Protein 1BM9 (pdb70)

Structure (mmCIF, N/CA/C/O backbone):
data_1BM9
#
_entry.id   1BM9
#
_cell.length_a   77.191
_cell.length_b   52.686
_cell.length_c   70.583
_cell.angle_alpha   90.00
_cell.angle_beta   90.52
_cell.angle_gamma   90.00
#
_symmetry.space_group_name_H-M   'C 1 2 1'
#
loop_
_entity.id
_entity.type
_entity.pdbx_description
1 polymer 'REPLICATION TERMINATOR PROTEIN'
2 water water
#
loop_
_atom_site.group_PDB
_atom_site.id
_atom_site.type_symbol
_atom_site.label_atom_id
_atom_site.label_alt_id
_atom_site.label_comp_id
_atom_site.label_asym_id
_atom_site.label_entity_id
_atom_site.label_seq_id
_atom_site.pdbx_PDB_ins_code
_atom_site.Cartn_x
_atom_site.Cartn_y
_atom_site.Cartn_z
_atom_site.occupancy
_atom_site.B_iso_or_equiv
_atom_site.auth_seq_id
_atom_site.auth_comp_id
_atom_site.auth_asym_id
_atom_site.auth_atom_id
_atom_site.pdbx_PDB_model_num
ATOM 1 N N . GLU A 1 3 ? 23.116 29.265 27.651 1.00 88.03 3 GLU A N 1
ATOM 2 C CA . GLU A 1 3 ? 22.471 28.514 26.529 1.00 87.29 3 GLU A CA 1
ATOM 3 C C . GLU A 1 3 ? 23.176 28.788 25.206 1.00 87.09 3 GLU A C 1
ATOM 4 O O . GLU A 1 3 ? 23.844 29.813 25.057 1.00 88.33 3 GLU A O 1
ATOM 10 N N . GLU A 1 4 ? 22.933 27.917 24.229 1.00 86.16 4 GLU A N 1
ATOM 11 C CA . GLU A 1 4 ? 23.542 28.030 22.898 1.00 84.85 4 GLU A CA 1
ATOM 12 C C . GLU A 1 4 ? 23.052 26.905 21.987 1.00 83.46 4 GLU A C 1
ATOM 13 O O . GLU A 1 4 ? 22.323 27.150 21.024 1.00 81.59 4 GLU A O 1
ATOM 20 N N . LYS A 1 5 ? 23.458 25.673 22.295 1.00 83.05 5 LYS A N 1
ATOM 21 C CA . LYS A 1 5 ? 23.017 24.490 21.553 1.00 82.60 5 LYS A CA 1
ATOM 22 C C . LYS A 1 5 ? 22.977 23.221 22.416 1.00 84.03 5 LYS A C 1
ATOM 23 O O . LYS A 1 5 ? 23.250 22.118 21.926 1.00 84.96 5 LYS A O 1
ATOM 33 N N . ARG A 1 6 ? 22.611 23.386 23.687 1.00 84.24 6 ARG A N 1
ATOM 34 C CA . ARG A 1 6 ? 22.574 22.285 24.650 1.00 81.24 6 ARG A CA 1
ATOM 35 C C . ARG A 1 6 ? 23.952 21.668 24.942 1.00 79.62 6 ARG A C 1
ATOM 36 O O . ARG A 1 6 ? 24.846 22.378 25.397 1.00 80.14 6 ARG A O 1
ATOM 50 N N . SER A 1 7 ? 24.077 20.344 24.823 1.00 77.25 7 SER A N 1
ATOM 51 C CA . SER A 1 7 ? 25.318 19.618 25.150 1.00 75.21 7 SER A CA 1
ATOM 52 C C . SER A 1 7 ? 25.810 19.741 26.604 1.00 72.52 7 SER A C 1
ATOM 53 O O . SER A 1 7 ? 26.716 19.020 27.028 1.00 70.48 7 SER A O 1
ATOM 58 N N . SER A 1 8 ? 25.173 20.611 27.379 1.00 69.08 8 SER A N 1
ATOM 59 C CA . SER A 1 8 ? 25.710 21.045 28.665 1.00 65.83 8 SER A CA 1
ATOM 60 C C . SER A 1 8 ? 25.153 20.309 29.883 1.00 61.45 8 SER A C 1
ATOM 61 O O . SER A 1 8 ? 24.287 20.822 30.591 1.00 61.33 8 SER A O 1
ATOM 66 N N . THR A 1 9 ? 25.667 19.112 30.133 1.00 55.85 9 THR A N 1
ATOM 67 C CA . THR A 1 9 ? 25.434 18.422 31.404 1.00 50.23 9 THR A CA 1
ATOM 68 C C . THR A 1 9 ? 26.552 17.420 31.682 1.00 45.86 9 THR A C 1
ATOM 69 O O . THR A 1 9 ? 27.143 16.860 30.751 1.00 45.84 9 THR A O 1
ATOM 75 N N . GLY A 1 10 ? 26.907 17.270 32.951 1.00 42.94 10 GLY A N 1
ATOM 76 C CA . GLY A 1 10 ? 27.996 16.380 33.312 1.00 39.33 10 GLY A CA 1
ATOM 77 C C . GLY A 1 10 ? 28.983 17.000 34.280 1.00 35.96 10 GLY A C 1
ATOM 78 O O . GLY A 1 10 ? 28.746 18.093 34.793 1.00 37.09 10 GLY A O 1
ATOM 80 N N . PHE A 1 11 ? 30.104 16.319 34.504 1.00 34.59 11 PHE A N 1
ATOM 81 C CA . PHE A 1 11 ? 31.151 16.814 35.395 1.00 33.82 11 PHE A CA 1
ATOM 82 C C . PHE A 1 11 ? 32.165 17.696 34.638 1.00 33.28 11 PHE A C 1
ATOM 83 O O . PHE A 1 11 ? 31.806 18.756 34.118 1.00 33.55 11 PHE A O 1
ATOM 92 N N . LEU A 1 12 ? 33.416 17.256 34.543 1.00 31.73 12 LEU A N 1
ATOM 93 C CA . LEU A 1 12 ? 34.435 18.014 33.818 1.00 32.00 12 LEU A CA 1
ATOM 94 C C . LEU A 1 12 ? 34.668 17.372 32.441 1.00 33.29 12 LEU A C 1
ATOM 95 O O . LEU A 1 12 ? 33.704 16.977 31.784 1.00 37.29 12 LEU A O 1
ATOM 101 N N . VAL A 1 13 ? 35.915 17.326 31.976 1.00 31.99 13 VAL A N 1
ATOM 102 C CA . VAL A 1 13 ? 36.258 16.592 30.750 1.00 31.48 13 VAL A CA 1
ATOM 103 C C . VAL A 1 13 ? 37.325 15.514 30.995 1.00 32.52 13 VAL A C 1
ATOM 104 O O . VAL A 1 13 ? 38.105 15.601 31.950 1.00 31.92 13 VAL A O 1
ATOM 109 N N . LYS A 1 14 ? 37.311 14.467 30.173 1.00 31.63 14 LYS A N 1
ATOM 110 C CA . LYS A 1 14 ? 38.336 13.421 30.240 1.00 32.11 14 LYS A CA 1
ATOM 111 C C . LYS A 1 14 ? 39.639 13.877 29.572 1.00 31.16 14 LYS A C 1
ATOM 112 O O . LYS A 1 14 ? 39.612 14.671 28.627 1.00 31.05 14 LYS A O 1
ATOM 122 N N . GLN A 1 15 ? 40.765 13.314 30.004 1.00 27.91 15 GLN A N 1
ATOM 123 C CA . GLN A 1 15 ? 42.067 13.643 29.410 1.00 29.48 15 GLN A CA 1
ATOM 124 C C . GLN A 1 15 ? 42.079 13.434 27.893 1.00 27.47 15 GLN A C 1
ATOM 125 O O . GLN A 1 15 ? 42.410 14.342 27.140 1.00 26.86 15 GLN A O 1
ATOM 134 N N . ARG A 1 16 ? 41.618 12.264 27.460 1.00 27.75 16 ARG A N 1
ATOM 135 C CA . ARG A 1 16 ? 41.447 11.936 26.043 1.00 33.08 16 ARG A CA 1
ATOM 136 C C . ARG A 1 16 ? 40.679 12.977 25.217 1.00 34.33 16 ARG A C 1
ATOM 137 O O . ARG A 1 16 ? 41.039 13.242 24.072 1.00 35.59 16 ARG A O 1
ATOM 151 N N . ALA A 1 17 ? 39.574 13.491 25.759 1.00 33.98 17 ALA A N 1
ATOM 152 C CA . ALA A 1 17 ? 38.773 14.519 25.082 1.00 29.51 17 ALA A CA 1
ATOM 153 C C . ALA A 1 17 ? 39.510 15.855 25.059 1.00 28.80 17 ALA A C 1
ATOM 154 O O . ALA A 1 17 ? 39.439 16.600 24.084 1.00 31.82 17 ALA A O 1
ATOM 157 N N . PHE A 1 18 ? 40.232 16.137 26.140 1.00 27.84 18 PHE A N 1
ATOM 158 C CA . PHE A 1 18 ? 41.122 17.294 26.223 1.00 29.14 18 PHE A CA 1
ATOM 159 C C . PHE A 1 18 ? 42.227 17.237 25.164 1.00 25.54 18 PHE A C 1
ATOM 160 O O . PHE A 1 18 ? 42.494 18.216 24.465 1.00 26.14 18 PHE A O 1
ATOM 169 N N . LEU A 1 19 ? 42.833 16.067 25.014 1.00 25.63 19 LEU A N 1
ATOM 170 C CA . LEU A 1 19 ? 43.958 15.905 24.107 1.00 28.13 19 LEU A CA 1
ATOM 171 C C . LEU A 1 19 ? 43.527 15.915 22.645 1.00 27.40 19 LEU A C 1
ATOM 172 O O . LEU A 1 19 ? 44.216 16.484 21.800 1.00 32.84 19 LEU A O 1
ATOM 178 N N . LYS A 1 20 ? 42.353 15.359 22.358 1.00 24.45 20 LYS A N 1
ATOM 179 C CA . LYS A 1 20 ? 41.804 15.393 21.003 1.00 23.47 20 LYS A CA 1
ATOM 180 C C . LYS A 1 20 ? 41.608 16.816 20.474 1.00 23.26 20 LYS A C 1
ATOM 181 O O . LYS A 1 20 ? 41.924 17.098 19.317 1.00 25.89 20 LYS A O 1
ATOM 191 N N . LEU A 1 21 ? 41.158 17.722 21.341 1.00 23.61 21 LEU A N 1
ATOM 192 C CA . LEU A 1 21 ? 40.979 19.134 20.978 1.00 26.43 21 LEU A CA 1
ATOM 193 C C . LEU A 1 21 ? 42.280 19.780 20.483 1.00 26.64 21 LEU A C 1
ATOM 194 O O . LEU A 1 21 ? 42.340 20.308 19.368 1.00 27.26 21 LEU A O 1
ATOM 200 N N . TYR A 1 22 ? 43.342 19.637 21.272 1.00 28.27 22 TYR A N 1
ATOM 201 C CA . TYR A 1 22 ? 44.654 20.147 20.892 1.00 26.56 22 TYR A CA 1
ATOM 202 C C . TYR A 1 22 ? 45.176 19.536 19.596 1.00 25.88 22 TYR A C 1
ATOM 203 O O . TYR A 1 22 ? 45.773 20.227 18.778 1.00 32.11 22 TYR A O 1
ATOM 214 N N . MET A 1 23 ? 44.927 18.248 19.398 1.00 25.73 23 MET A N 1
ATOM 215 C CA . MET A 1 23 ? 45.341 17.573 18.172 1.00 26.26 23 MET A CA 1
ATOM 216 C C . MET A 1 23 ? 44.579 18.061 16.938 1.00 25.48 23 MET A C 1
ATOM 217 O O . MET A 1 23 ? 45.133 18.099 15.840 1.00 23.80 23 MET A O 1
ATOM 223 N N . ILE A 1 24 ? 43.317 18.445 17.120 1.00 28.16 24 ILE A N 1
ATOM 224 C CA . ILE A 1 24 ? 42.533 19.041 16.034 1.00 28.04 24 ILE A CA 1
ATOM 225 C C . ILE A 1 24 ? 43.100 20.407 15.640 1.00 26.29 24 ILE A C 1
ATOM 226 O O . ILE A 1 24 ? 43.341 20.674 14.465 1.00 28.34 24 ILE A O 1
ATOM 232 N N . THR A 1 25 ? 43.364 21.250 16.630 1.00 28.08 25 THR A N 1
ATOM 233 C CA . THR A 1 25 ? 43.956 22.559 16.369 1.00 28.73 25 THR A CA 1
ATOM 234 C C . THR A 1 25 ? 45.351 22.458 15.750 1.00 30.68 25 THR A C 1
ATOM 235 O O . THR A 1 25 ? 45.665 23.173 14.802 1.00 33.85 25 THR A O 1
ATOM 241 N N . MET A 1 26 ? 46.163 21.529 16.244 1.00 31.11 26 MET A N 1
ATOM 242 C CA . MET A 1 26 ? 47.507 21.322 15.708 1.00 28.80 26 MET A CA 1
ATOM 243 C C . MET A 1 26 ? 47.498 20.905 14.241 1.00 30.66 26 MET A C 1
ATOM 244 O O . MET A 1 26 ? 48.363 21.318 13.466 1.00 32.48 26 MET A O 1
ATOM 250 N N . THR A 1 27 ? 46.489 20.136 13.847 1.00 29.00 27 THR A N 1
ATOM 251 C CA . THR A 1 27 ? 46.319 19.751 12.445 1.00 27.93 27 THR A CA 1
ATOM 252 C C . THR A 1 27 ? 45.914 20.941 11.567 1.00 30.71 27 THR A C 1
ATOM 253 O O . THR A 1 27 ? 46.390 21.079 10.440 1.00 35.83 27 THR A O 1
ATOM 259 N N . GLU A 1 28 ? 45.109 21.844 12.120 1.00 32.37 28 GLU A N 1
ATOM 260 C CA . GLU A 1 28 ? 44.776 23.106 11.453 1.00 32.75 28 GLU A CA 1
ATOM 261 C C . GLU A 1 28 ? 46.019 23.950 11.153 1.00 33.18 28 GLU A C 1
ATOM 262 O O . GLU A 1 28 ? 46.061 24.679 10.161 1.00 35.11 28 GLU A O 1
ATOM 269 N N . GLN A 1 29 ? 47.007 23.875 12.041 1.00 34.52 29 GLN A N 1
ATOM 270 C CA . GLN A 1 29 ? 48.243 24.649 11.916 1.00 32.41 29 GLN A CA 1
ATOM 271 C C . GLN A 1 29 ? 49.356 23.862 11.219 1.00 36.42 29 GLN A C 1
ATOM 272 O O . GLN A 1 29 ? 50.522 24.251 11.274 1.00 40.15 29 GLN A O 1
ATOM 281 N N . GLU A 1 30 ? 48.996 22.726 10.626 1.00 38.58 30 GLU A N 1
ATOM 282 C CA . GLU A 1 30 ? 49.928 21.890 9.866 1.00 44.27 30 GLU A CA 1
ATOM 283 C C . GLU A 1 30 ? 51.141 21.414 10.670 1.00 44.50 30 GLU A C 1
ATOM 284 O O . GLU A 1 30 ? 52.226 21.224 10.121 1.00 47.38 30 GLU A O 1
ATOM 291 N N . ARG A 1 31 ? 50.909 21.069 11.935 1.00 44.74 31 ARG A N 1
ATOM 292 C CA . ARG A 1 31 ? 51.999 20.726 12.849 1.00 40.89 31 ARG A CA 1
ATOM 293 C C . ARG A 1 31 ? 51.786 19.469 13.710 1.00 40.51 31 ARG A C 1
ATOM 294 O O . ARG A 1 31 ? 52.461 19.286 14.729 1.00 39.28 31 ARG A O 1
ATOM 308 N N . LEU A 1 32 ? 50.933 18.560 13.249 1.00 40.16 32 LEU A N 1
ATOM 309 C CA . LEU A 1 32 ? 50.760 17.265 13.910 1.00 36.40 32 LEU A CA 1
ATOM 310 C C . LEU A 1 32 ? 51.564 16.176 13.202 1.00 37.98 32 LEU A C 1
ATOM 311 O O . LEU A 1 32 ? 51.095 15.569 12.241 1.00 38.55 32 LEU A O 1
ATOM 317 N N . TYR A 1 33 ? 52.791 15.955 13.662 1.00 40.48 33 TYR A N 1
ATOM 318 C CA . TYR A 1 33 ? 53.660 14.928 13.086 1.00 38.43 33 TYR A CA 1
ATOM 319 C C . TYR A 1 33 ? 53.732 13.720 14.010 1.00 41.62 33 TYR A C 1
ATOM 320 O O . TYR A 1 33 ? 53.897 13.874 15.219 1.00 45.37 33 TYR A O 1
ATOM 331 N N . GLY A 1 34 ? 53.736 12.530 13.412 1.00 43.50 34 GLY A N 1
ATOM 332 C CA . GLY A 1 34 ? 53.595 11.285 14.158 1.00 51.00 34 GLY A CA 1
ATOM 333 C C . GLY A 1 34 ? 54.386 11.141 15.440 1.00 56.16 34 GLY A C 1
ATOM 334 O O . GLY A 1 34 ? 53.951 11.562 16.509 1.00 59.42 34 GLY A O 1
ATOM 336 N N . LEU A 1 35 ? 55.494 10.420 15.367 1.00 58.49 35 LEU A N 1
ATOM 337 C CA . LEU A 1 35 ? 56.401 10.354 16.501 1.00 60.72 35 LEU A CA 1
ATOM 338 C C . LEU A 1 35 ? 57.224 11.646 16.565 1.00 59.12 35 LEU A C 1
ATOM 339 O O . LEU A 1 35 ? 58.119 11.860 15.740 1.00 57.74 35 LEU A O 1
ATOM 345 N N . LYS A 1 36 ? 57.053 12.376 17.664 1.00 58.56 36 LYS A N 1
ATOM 346 C CA . LYS A 1 36 ? 57.301 13.818 17.763 1.00 59.43 36 LY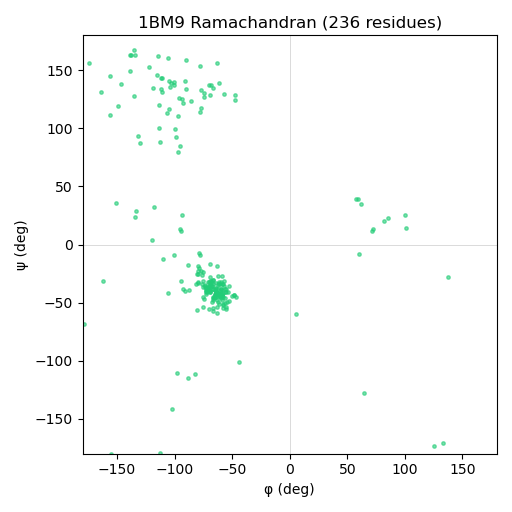S A CA 1
ATOM 347 C C . LYS A 1 36 ? 56.139 14.419 18.568 1.00 58.76 36 LYS A C 1
ATOM 348 O O . LYS A 1 36 ? 56.291 15.429 19.265 1.00 58.76 36 LYS A O 1
ATOM 358 N N . LEU A 1 37 ? 54.989 13.753 18.489 1.00 57.04 37 LEU A N 1
ATOM 359 C CA . LEU A 1 37 ? 53.740 14.221 19.095 1.00 53.47 37 LEU A CA 1
ATOM 360 C C . LEU A 1 37 ? 53.715 14.236 20.629 1.00 51.13 37 LEU A C 1
ATOM 361 O O . LEU A 1 37 ? 53.305 15.226 21.239 1.00 52.49 37 LEU A O 1
ATOM 367 N N . LEU A 1 38 ? 54.111 13.135 21.258 1.00 47.36 38 LEU A N 1
ATOM 368 C CA . LEU A 1 38 ? 54.108 13.081 22.714 1.00 45.54 38 LEU A CA 1
ATOM 369 C C . LEU A 1 38 ? 55.035 14.145 23.315 1.00 45.77 38 LEU A C 1
ATOM 370 O O . LEU A 1 38 ? 54.673 14.814 24.285 1.00 46.92 38 LEU A O 1
ATOM 376 N N . GLU A 1 39 ? 56.130 14.424 22.614 1.00 47.78 39 GLU A N 1
ATOM 377 C CA . GLU A 1 39 ? 57.136 15.383 23.071 1.00 46.91 39 GLU A CA 1
ATOM 378 C C . GLU A 1 39 ? 56.690 16.831 22.881 1.00 43.46 39 GLU A C 1
ATOM 379 O O . GLU A 1 39 ? 57.015 17.696 23.698 1.00 46.01 39 GLU A O 1
ATOM 386 N N . VAL A 1 40 ? 55.939 17.097 21.814 1.00 45.04 40 VAL A N 1
ATOM 387 C CA . VAL A 1 40 ? 55.319 18.412 21.631 1.00 42.59 40 VAL A CA 1
ATOM 388 C C . VAL A 1 40 ? 54.094 18.634 22.530 1.00 43.82 40 VAL A C 1
ATOM 389 O O . VAL A 1 40 ? 53.860 19.748 23.005 1.00 43.58 40 VAL A O 1
ATOM 394 N N . LEU A 1 41 ? 53.369 17.561 22.837 1.00 39.04 41 LEU A N 1
ATOM 395 C CA . LEU A 1 41 ? 52.212 17.649 23.726 1.00 41.74 41 LEU A CA 1
ATOM 396 C C . LEU A 1 41 ? 52.596 17.867 25.194 1.00 42.21 41 LEU A C 1
ATOM 397 O O . LEU A 1 41 ? 51.993 18.684 25.884 1.00 40.88 41 LEU A O 1
ATOM 403 N N . ARG A 1 42 ? 53.649 17.193 25.643 1.00 42.98 42 ARG A N 1
ATOM 404 C CA . ARG A 1 42 ? 54.152 17.383 27.003 1.00 42.80 42 ARG A CA 1
ATOM 405 C C . ARG A 1 42 ? 54.837 18.736 27.186 1.00 44.26 42 ARG A C 1
ATOM 406 O O . ARG A 1 42 ? 54.622 19.417 28.189 1.00 47.39 42 ARG A O 1
ATOM 420 N N . SER A 1 43 ? 55.585 19.163 26.172 1.00 45.03 43 SER A N 1
ATOM 421 C CA . SER A 1 43 ? 56.260 20.461 26.203 1.00 46.60 43 SER A CA 1
ATOM 422 C C . SER A 1 43 ? 55.269 21.622 26.264 1.00 47.17 43 SER A C 1
ATOM 423 O O . SER A 1 43 ? 55.614 22.724 26.696 1.00 49.39 43 SER A O 1
ATOM 428 N N . GLU A 1 44 ? 54.021 21.345 25.899 1.00 47.66 44 GLU A N 1
ATOM 429 C CA . GLU A 1 44 ? 52.964 22.354 25.867 1.00 44.89 44 GLU A CA 1
ATOM 430 C C . GLU A 1 44 ? 52.350 22.642 27.247 1.00 40.77 44 GLU A C 1
ATOM 431 O O . GLU A 1 44 ? 51.853 23.739 27.494 1.00 41.47 44 GLU A O 1
ATOM 438 N N . PHE A 1 45 ? 52.423 21.676 28.159 1.00 38.53 45 PHE A N 1
ATOM 439 C CA . PHE A 1 45 ? 51.761 21.806 29.460 1.00 39.76 45 PHE A CA 1
ATOM 440 C C . PHE A 1 45 ? 52.702 21.739 30.672 1.00 43.31 45 PHE A C 1
ATOM 441 O O . PHE A 1 45 ? 52.247 21.740 31.819 1.00 45.29 45 PHE A O 1
ATOM 450 N N . LYS A 1 46 ? 54.005 21.650 30.417 1.00 45.11 46 LYS A N 1
ATOM 451 C CA . LYS A 1 46 ? 55.013 21.602 31.485 1.00 46.67 46 LYS A CA 1
ATOM 452 C C . LYS A 1 46 ? 54.902 22.744 32.502 1.00 46.43 46 LYS A C 1
ATOM 453 O O . LYS A 1 46 ? 55.111 22.543 33.701 1.00 44.88 46 LYS A O 1
ATOM 463 N N . GLU A 1 47 ? 54.530 23.925 32.021 1.00 48.47 47 GLU A N 1
ATOM 464 C CA . GLU A 1 47 ? 54.412 25.112 32.863 1.00 52.72 47 GLU A CA 1
ATOM 465 C C . GLU A 1 47 ? 53.289 24.969 33.890 1.00 53.62 47 GLU A C 1
ATOM 466 O O . GLU A 1 47 ? 53.492 25.204 35.083 1.00 53.49 47 GLU A O 1
ATOM 473 N N . ILE A 1 48 ? 52.138 24.482 33.430 1.00 53.20 48 ILE A N 1
ATOM 474 C CA . ILE A 1 48 ? 50.960 24.308 34.278 1.00 50.49 48 ILE A CA 1
ATOM 475 C C . ILE A 1 48 ? 51.087 23.073 35.169 1.00 47.83 48 ILE A C 1
ATOM 476 O O . ILE A 1 48 ? 50.440 22.977 36.212 1.00 51.70 48 ILE A O 1
ATOM 482 N N . GLY A 1 49 ? 51.923 22.129 34.753 1.00 42.12 49 GLY A N 1
ATOM 483 C CA . GLY A 1 49 ? 52.179 20.958 35.571 1.00 39.18 49 GLY A CA 1
ATOM 484 C C . GLY A 1 49 ? 51.415 19.728 35.132 1.00 37.24 49 GLY A C 1
ATOM 485 O O . GLY A 1 49 ? 51.377 18.723 35.843 1.00 39.27 49 GLY A O 1
ATOM 487 N N . PHE A 1 50 ? 50.855 19.784 33.931 1.00 35.56 50 PHE A N 1
ATOM 488 C CA . PHE A 1 50 ? 50.193 18.629 33.346 1.00 33.38 50 PHE A CA 1
ATOM 489 C C . PHE A 1 50 ? 51.170 17.847 32.470 1.00 31.62 50 PHE A C 1
ATOM 490 O O . PHE A 1 50 ? 51.887 18.421 31.650 1.00 33.23 50 PHE A O 1
ATOM 499 N N . LYS A 1 51 ? 51.294 16.559 32.758 1.00 30.07 51 LYS A N 1
ATOM 500 C CA . LYS A 1 51 ? 52.080 15.650 31.934 1.00 33.65 51 LYS A CA 1
ATOM 501 C C . LYS A 1 51 ? 51.164 14.622 31.264 1.00 33.66 51 LYS A C 1
ATOM 502 O O . LYS A 1 51 ? 50.795 13.616 31.884 1.00 34.37 51 LYS A O 1
ATOM 512 N N . PRO A 1 52 ? 50.836 14.833 29.976 1.00 31.72 52 PRO A N 1
ATOM 513 C CA . PRO A 1 52 ? 50.008 13.909 29.191 1.00 30.16 52 PRO A CA 1
ATOM 514 C C . PRO A 1 52 ? 50.430 12.454 29.310 1.00 32.51 52 PRO A C 1
ATOM 515 O O . PRO A 1 52 ? 51.606 12.118 29.155 1.00 34.65 52 PRO A O 1
ATOM 519 N N . ASN A 1 53 ? 49.470 11.595 29.626 1.00 37.13 53 ASN A N 1
ATOM 520 C CA . ASN A 1 53 ? 49.730 10.165 29.729 1.00 40.59 53 ASN A CA 1
ATOM 521 C C . ASN A 1 53 ? 50.075 9.551 28.374 1.00 41.37 53 ASN A C 1
ATOM 522 O O . ASN A 1 53 ? 49.404 9.796 27.375 1.00 39.68 53 ASN A O 1
ATOM 530 N N . HIS A 1 54 ? 51.110 8.718 28.364 1.00 45.30 54 HIS A N 1
ATOM 531 C CA . HIS A 1 54 ? 51.624 8.093 27.145 1.00 45.83 54 HIS A CA 1
ATOM 532 C C . HIS A 1 54 ? 50.535 7.363 26.362 1.00 45.95 54 HIS A C 1
ATOM 533 O O . HIS A 1 54 ? 50.509 7.401 25.135 1.00 48.12 54 HIS A O 1
ATOM 543 N N . THR A 1 55 ? 49.665 6.666 27.082 1.00 45.06 55 THR A N 1
ATOM 544 C CA . THR A 1 55 ? 48.620 5.853 26.463 1.00 45.80 55 THR A CA 1
ATOM 545 C C . THR A 1 55 ? 47.383 6.645 26.036 1.00 41.93 55 THR A C 1
ATOM 546 O O . THR A 1 55 ? 46.766 6.331 25.021 1.00 41.14 55 THR A O 1
ATOM 552 N N . GLU A 1 56 ? 47.035 7.677 26.799 1.00 40.64 56 GLU A N 1
ATOM 553 C CA . GLU A 1 56 ? 45.950 8.578 26.417 1.00 41.97 56 GLU A CA 1
ATOM 554 C C . GLU A 1 56 ? 46.244 9.307 25.105 1.00 42.17 56 GLU A C 1
ATOM 555 O O . GLU A 1 56 ? 45.365 9.437 24.256 1.00 45.24 56 GLU A O 1
ATOM 562 N N . VAL A 1 57 ? 47.507 9.677 24.902 1.00 41.64 57 VAL A N 1
ATOM 563 C CA . VAL A 1 57 ? 47.959 10.296 23.650 1.00 39.56 57 VAL A CA 1
ATOM 564 C C . VAL A 1 57 ? 47.810 9.371 22.437 1.00 39.37 57 VAL A C 1
ATOM 565 O O . VAL A 1 57 ? 47.121 9.699 21.474 1.00 39.96 57 VAL A O 1
ATOM 570 N N . TYR A 1 58 ? 48.454 8.211 22.497 1.00 41.92 58 TYR A N 1
ATOM 571 C CA . TYR A 1 58 ? 48.369 7.203 21.442 1.00 44.19 58 TYR A CA 1
ATOM 572 C C . TYR A 1 58 ? 46.915 6.769 21.187 1.00 43.22 58 TYR A C 1
ATOM 573 O O . TYR A 1 58 ? 46.540 6.466 20.050 1.00 42.92 58 TYR A O 1
ATOM 584 N N . ARG A 1 59 ? 46.096 6.795 22.238 1.00 42.67 59 ARG A N 1
ATOM 585 C CA . ARG A 1 59 ? 44.687 6.403 22.155 1.00 40.35 59 ARG A CA 1
ATOM 586 C C . ARG A 1 59 ? 43.782 7.437 21.476 1.00 35.40 59 ARG A C 1
ATOM 587 O O . ARG A 1 59 ? 43.050 7.103 20.547 1.00 39.35 59 ARG A O 1
ATOM 601 N N . SER A 1 60 ? 43.816 8.680 21.950 1.00 30.78 60 SER A N 1
ATOM 602 C CA . SER A 1 60 ? 43.120 9.786 21.290 1.00 27.91 60 SER A CA 1
ATOM 603 C C . SER A 1 60 ? 43.396 9.837 19.786 1.00 29.97 60 SER A C 1
ATOM 604 O O . SER A 1 60 ? 42.481 10.008 18.983 1.00 33.07 60 SER A O 1
ATOM 609 N N . LEU A 1 61 ? 44.660 9.655 19.415 1.00 31.45 61 LEU A N 1
ATOM 610 C CA . LEU A 1 61 ? 45.097 9.721 18.020 1.00 32.45 61 LEU A CA 1
ATOM 611 C C . LEU A 1 61 ? 44.491 8.630 17.140 1.00 30.62 61 LEU A C 1
ATOM 612 O O . LEU A 1 61 ? 44.042 8.899 16.029 1.00 33.67 61 LEU A O 1
ATOM 618 N N . HIS A 1 62 ? 44.477 7.398 17.636 1.00 33.62 62 HIS A N 1
ATOM 619 C CA . HIS A 1 62 ? 43.874 6.295 16.894 1.00 38.57 62 HIS A CA 1
ATOM 620 C C . HIS A 1 62 ? 42.364 6.441 16.743 1.00 37.77 62 HIS A C 1
ATOM 621 O O . HIS A 1 62 ? 41.841 6.278 15.652 1.00 38.94 62 HIS A O 1
ATOM 631 N N . GLU A 1 63 ? 41.701 6.934 17.784 1.00 35.03 63 GLU A N 1
ATOM 632 C CA . GLU A 1 63 ? 40.279 7.242 17.692 1.00 33.65 63 GLU A CA 1
ATOM 633 C C . GLU A 1 63 ? 39.961 8.363 16.693 1.00 33.40 63 GLU A C 1
ATOM 634 O O . GLU A 1 63 ? 38.978 8.288 15.963 1.00 32.66 63 GLU A O 1
ATOM 641 N N . LEU A 1 64 ? 40.821 9.373 16.618 1.00 32.51 64 LEU A N 1
ATOM 642 C CA . LEU A 1 64 ? 40.653 10.424 15.619 1.00 28.06 64 LEU A CA 1
ATOM 643 C C . LEU A 1 64 ? 40.861 9.889 14.202 1.00 30.54 64 LEU A C 1
ATOM 644 O O . LEU A 1 64 ? 40.239 10.360 13.248 1.00 32.74 64 LEU A O 1
ATOM 650 N N . LEU A 1 65 ? 41.717 8.884 14.074 1.00 30.41 65 LEU A N 1
ATOM 651 C CA . LEU A 1 65 ? 41.909 8.205 12.798 1.00 32.22 65 LEU A CA 1
ATOM 652 C C . LEU A 1 65 ? 40.737 7.283 12.471 1.00 34.38 65 LEU A C 1
ATOM 653 O O . LEU A 1 65 ? 40.139 7.386 11.398 1.00 34.48 65 LEU A O 1
ATOM 659 N N . ASP A 1 66 ? 40.323 6.493 13.456 1.00 38.75 66 ASP A N 1
ATOM 660 C CA . ASP A 1 66 ? 39.319 5.454 13.253 1.00 42.94 66 ASP A CA 1
ATOM 661 C C . ASP A 1 66 ? 37.893 6.018 13.139 1.00 45.23 66 ASP A C 1
ATOM 662 O O . ASP A 1 66 ? 37.055 5.460 12.423 1.00 50.29 66 ASP A O 1
ATOM 668 N N . ASP A 1 67 ? 37.658 7.182 13.742 1.00 39.87 67 ASP A N 1
ATOM 669 C CA . ASP A 1 67 ? 36.408 7.918 13.542 1.00 35.45 67 ASP A CA 1
ATOM 670 C C . ASP A 1 67 ? 36.364 8.673 12.208 1.00 32.96 67 ASP A C 1
ATOM 671 O O . ASP A 1 67 ? 35.336 9.244 11.840 1.00 35.02 67 ASP A O 1
ATOM 677 N N . GLY A 1 68 ? 37.496 8.718 11.512 1.00 33.28 68 GLY A N 1
ATOM 678 C CA . GLY A 1 68 ? 37.527 9.269 10.165 1.00 29.35 68 GLY A CA 1
ATOM 679 C C . GLY A 1 68 ? 37.698 10.773 10.072 1.00 29.92 68 GLY A C 1
ATOM 680 O O . GLY A 1 68 ? 37.398 11.370 9.042 1.00 30.63 68 GLY A O 1
ATOM 682 N N . ILE A 1 69 ? 38.252 11.375 11.116 1.00 30.75 69 ILE A N 1
ATOM 683 C CA . ILE A 1 69 ? 38.460 12.821 11.150 1.00 30.19 69 ILE A CA 1
ATOM 684 C C . ILE A 1 69 ? 39.856 13.175 10.641 1.00 31.68 69 ILE A C 1
ATOM 685 O O . ILE A 1 69 ? 40.029 14.134 9.886 1.00 32.59 69 ILE A O 1
ATOM 691 N N . LEU A 1 70 ? 40.833 12.345 10.996 1.00 34.13 70 LEU A N 1
ATOM 692 C CA . LEU A 1 70 ? 42.198 12.482 10.490 1.00 32.65 70 LEU A CA 1
ATOM 693 C C . LEU A 1 70 ? 42.530 11.408 9.452 1.00 30.85 70 LEU A C 1
ATOM 694 O O . LEU A 1 70 ? 41.801 10.425 9.285 1.00 31.86 70 LEU A O 1
ATOM 700 N N . LYS A 1 71 ? 43.558 11.687 8.665 1.00 32.38 71 LYS A N 1
ATOM 701 C CA . LYS A 1 71 ? 44.221 10.679 7.849 1.00 34.18 71 LYS A CA 1
ATOM 702 C C . LYS A 1 71 ? 45.723 10.944 7.950 1.00 34.20 71 LYS A C 1
ATOM 703 O O . LYS A 1 71 ? 46.135 12.012 8.408 1.00 36.23 71 LYS A O 1
ATOM 713 N N . GLN A 1 72 ? 46.540 9.964 7.582 1.00 36.19 72 GLN A N 1
ATOM 714 C CA . GLN A 1 72 ? 47.990 10.138 7.635 1.00 36.50 72 GLN A CA 1
ATOM 715 C C . GLN A 1 72 ? 48.676 10.197 6.272 1.00 37.35 72 GLN A C 1
ATOM 716 O O . GLN A 1 72 ? 48.376 9.409 5.376 1.00 38.18 72 GLN A O 1
ATOM 725 N N . ILE A 1 73 ? 49.528 11.204 6.102 1.00 38.12 73 ILE A N 1
ATOM 726 C CA . ILE A 1 73 ? 50.418 11.306 4.946 1.00 37.41 73 ILE A CA 1
ATOM 727 C C . ILE A 1 73 ? 51.786 10.751 5.339 1.00 37.77 73 ILE A C 1
ATOM 728 O O . ILE A 1 73 ? 52.465 11.304 6.204 1.00 38.88 73 ILE A O 1
ATOM 734 N N . LYS A 1 74 ? 52.134 9.601 4.777 1.00 41.12 74 LYS A N 1
ATOM 735 C CA . LYS A 1 74 ? 53.410 8.959 5.079 1.00 42.89 74 LYS A CA 1
ATOM 736 C C . LYS A 1 74 ? 54.410 9.175 3.939 1.00 44.10 74 LYS A C 1
ATOM 737 O O . LYS A 1 74 ? 54.037 9.092 2.771 1.00 47.44 74 LYS A O 1
ATOM 747 N N . VAL A 1 75 ? 55.670 9.446 4.277 1.00 42.11 75 VAL A N 1
ATOM 748 C CA . VAL A 1 75 ? 56.745 9.452 3.283 1.00 42.29 75 VAL A CA 1
ATOM 749 C C . VAL A 1 75 ? 57.979 8.717 3.811 1.00 42.54 75 VAL A C 1
ATOM 750 O O . VAL A 1 75 ? 58.435 8.975 4.922 1.00 42.75 75 VAL A O 1
ATOM 755 N N . LYS A 1 76 ? 58.481 7.766 3.029 1.00 45.16 76 LYS A N 1
ATOM 756 C CA . LYS A 1 76 ? 59.672 6.999 3.393 1.00 49.30 76 LYS A CA 1
ATOM 757 C C . LYS A 1 76 ? 60.893 7.881 3.657 1.00 49.16 76 LYS A C 1
ATOM 758 O O . LYS A 1 76 ? 61.190 8.798 2.888 1.00 45.33 76 LYS A O 1
ATOM 768 N N . LYS A 1 77 ? 61.538 7.656 4.797 1.00 52.00 77 LYS A N 1
ATOM 769 C CA . LYS A 1 77 ? 62.776 8.346 5.127 1.00 56.36 77 LYS A CA 1
ATOM 770 C C . LYS A 1 77 ? 63.945 7.784 4.312 1.00 59.20 77 LYS A C 1
ATOM 771 O O . LYS A 1 77 ? 64.172 6.578 4.288 1.00 59.66 77 LYS A O 1
ATOM 781 N N . GLU A 1 78 ? 64.712 8.670 3.685 1.00 64.37 78 GLU A N 1
ATOM 782 C CA . GLU A 1 78 ? 65.754 8.249 2.752 1.00 71.13 78 GLU A CA 1
ATOM 783 C C . GLU A 1 78 ? 66.996 7.581 3.363 1.00 74.06 78 GLU A C 1
ATOM 784 O O . GLU A 1 78 ? 67.541 6.633 2.791 1.00 74.77 78 GLU A O 1
ATOM 791 N N . GLY A 1 79 ? 67.450 8.079 4.510 1.00 77.02 79 GLY A N 1
ATOM 792 C CA . GLY A 1 79 ? 68.588 7.468 5.185 1.00 79.29 79 GLY A CA 1
ATOM 793 C C . GLY A 1 79 ? 68.219 6.439 6.246 1.00 79.33 79 GLY A C 1
ATOM 794 O O . GLY A 1 79 ? 68.996 6.179 7.164 1.00 79.17 79 GLY A O 1
ATOM 796 N N . ALA A 1 80 ? 67.044 5.829 6.105 1.00 78.35 80 ALA A N 1
ATOM 797 C CA . ALA A 1 80 ? 66.550 4.879 7.095 1.00 75.77 80 ALA A CA 1
ATOM 798 C C . ALA A 1 80 ? 65.535 3.893 6.532 1.00 75.28 80 ALA A C 1
ATOM 799 O O . ALA A 1 80 ? 64.402 4.264 6.205 1.00 74.02 80 ALA A O 1
ATOM 802 N N . LYS A 1 81 ? 65.934 2.627 6.444 1.00 75.20 81 LYS A N 1
ATOM 803 C CA . LYS A 1 81 ? 65.007 1.565 6.049 1.00 75.04 81 LYS A CA 1
ATOM 804 C C . LYS A 1 81 ? 63.952 1.337 7.137 1.00 73.96 81 LYS A C 1
ATOM 805 O O . LYS A 1 81 ? 64.250 1.440 8.333 1.00 71.85 81 LYS A O 1
ATOM 815 N N . LEU A 1 82 ? 62.703 1.162 6.712 1.00 74.00 82 LEU A N 1
ATOM 816 C CA . LEU A 1 82 ? 61.586 0.901 7.620 1.00 73.66 82 LEU A CA 1
ATOM 817 C C . LEU A 1 82 ? 61.168 2.133 8.434 1.00 73.77 82 LEU A C 1
ATOM 818 O O . LEU A 1 82 ? 60.417 2.026 9.406 1.00 74.16 82 LEU A O 1
ATOM 824 N N . GLN A 1 83 ? 61.647 3.306 8.034 1.00 74.52 83 GLN A N 1
ATOM 825 C CA . GLN A 1 83 ? 61.235 4.564 8.665 1.00 74.28 83 GLN A CA 1
ATOM 826 C C . GLN A 1 83 ? 60.478 5.488 7.714 1.00 69.46 83 GLN A C 1
ATOM 827 O O . GLN A 1 83 ? 60.739 5.515 6.512 1.00 67.75 83 GLN A O 1
ATOM 836 N N . GLU A 1 84 ? 59.521 6.228 8.261 1.00 63.35 84 GLU A N 1
ATOM 837 C CA . GLU A 1 84 ? 58.709 7.148 7.486 1.00 58.05 84 GLU A CA 1
ATOM 838 C C . GLU A 1 84 ? 58.294 8.402 8.253 1.00 53.12 84 GLU A C 1
ATOM 839 O O . GLU A 1 84 ? 57.965 8.344 9.435 1.00 55.85 84 GLU A O 1
ATOM 846 N N . VAL A 1 85 ? 58.357 9.546 7.582 1.00 46.06 85 VAL A N 1
ATOM 847 C CA . VAL A 1 85 ? 57.824 10.784 8.134 1.00 37.78 85 VAL A CA 1
ATOM 848 C C . VAL A 1 85 ? 56.294 10.752 8.056 1.00 36.15 85 VAL A C 1
ATOM 849 O O . VAL A 1 85 ? 55.725 10.461 7.008 1.00 36.89 85 VAL A O 1
ATOM 854 N N . VAL A 1 86 ? 55.638 10.993 9.187 1.00 35.91 86 VAL A N 1
ATOM 855 C CA . VAL A 1 86 ? 54.179 10.976 9.248 1.00 30.60 86 VAL A CA 1
ATOM 856 C C . VAL A 1 86 ? 53.641 12.372 9.549 1.00 31.01 86 VAL A C 1
ATOM 857 O O . VAL A 1 86 ? 54.047 13.004 10.525 1.00 30.17 86 VAL A O 1
ATOM 862 N N . LEU A 1 87 ? 52.826 12.883 8.633 1.00 31.39 87 LEU A N 1
ATOM 863 C CA . LEU A 1 87 ? 52.085 14.125 8.828 1.00 29.10 87 LEU A CA 1
ATOM 864 C C . LEU A 1 87 ? 50.603 13.773 8.953 1.00 30.00 87 LEU A C 1
ATOM 865 O O . LEU A 1 87 ? 50.126 12.851 8.291 1.00 33.91 87 LEU A O 1
ATOM 871 N N . TYR A 1 88 ? 49.883 14.484 9.812 1.00 31.18 88 TYR A N 1
ATOM 872 C CA . TYR A 1 88 ? 48.439 14.301 9.916 1.00 27.53 88 TYR A CA 1
ATOM 873 C C . TYR A 1 88 ? 47.654 15.427 9.257 1.00 26.99 88 TYR A C 1
ATOM 874 O O . TYR A 1 88 ? 48.012 16.600 9.354 1.00 29.95 88 TYR A O 1
ATOM 885 N N . GLN A 1 89 ? 46.633 15.043 8.503 1.00 28.99 89 GLN A N 1
ATOM 886 C CA . GLN A 1 89 ? 45.715 15.995 7.893 1.00 32.02 89 GLN A CA 1
ATOM 887 C C . GLN A 1 89 ? 44.263 15.544 8.068 1.00 32.44 89 GLN A C 1
ATOM 888 O O . GLN A 1 89 ? 43.996 14.383 8.374 1.00 33.43 89 GLN A O 1
ATOM 897 N N . PHE A 1 90 ? 43.326 16.442 7.789 1.00 34.72 90 PHE A N 1
ATOM 898 C CA . PHE A 1 90 ? 41.904 16.131 7.928 1.00 34.27 90 PHE A CA 1
ATOM 899 C C . PHE A 1 90 ? 41.363 15.272 6.790 1.00 34.38 90 PHE A C 1
ATOM 900 O O . PHE A 1 90 ? 41.651 15.517 5.617 1.00 32.77 90 PHE A O 1
ATOM 909 N N . LYS A 1 91 ? 40.629 14.228 7.148 1.00 36.10 91 LYS A N 1
ATOM 910 C CA . LYS A 1 91 ? 39.759 13.551 6.196 1.00 36.84 91 LYS A CA 1
ATOM 911 C C . LYS A 1 91 ? 38.368 14.199 6.253 1.00 39.27 91 LYS A C 1
ATOM 912 O O . LYS A 1 91 ? 37.781 14.516 5.219 1.00 43.94 91 LYS A O 1
ATOM 922 N N . ASP A 1 92 ? 37.932 14.532 7.466 1.00 37.72 92 ASP A N 1
ATOM 923 C CA . ASP A 1 92 ? 36.630 15.154 7.693 1.00 34.59 92 ASP A CA 1
ATOM 924 C C . ASP A 1 92 ? 36.757 16.400 8.575 1.00 32.00 92 ASP A C 1
ATOM 925 O O . ASP A 1 92 ? 36.576 16.336 9.793 1.00 31.41 92 ASP A O 1
ATOM 931 N N . TYR A 1 93 ? 37.020 17.547 7.957 1.00 31.64 93 TYR A N 1
ATOM 932 C CA . TYR A 1 93 ? 37.177 18.785 8.714 1.00 34.73 93 TYR A CA 1
ATOM 933 C C . TYR A 1 93 ? 35.874 19.272 9.340 1.00 37.11 93 TYR A C 1
ATOM 934 O O . TYR A 1 93 ? 35.885 19.897 10.397 1.00 39.54 93 TYR A O 1
ATOM 945 N N . GLU A 1 94 ? 34.753 18.998 8.687 1.00 38.43 94 GLU A N 1
ATOM 946 C CA . GLU A 1 94 ? 33.458 19.374 9.243 1.00 37.71 94 GLU A CA 1
ATOM 947 C C . GLU A 1 94 ? 33.176 18.623 10.547 1.00 33.74 94 GLU A C 1
ATOM 948 O O . GLU A 1 94 ? 32.729 19.221 11.528 1.00 37.68 94 GLU A O 1
ATOM 955 N N . ALA A 1 95 ? 33.518 17.338 10.578 1.00 29.27 95 ALA A N 1
ATOM 956 C CA . ALA A 1 95 ? 33.393 16.539 11.798 1.00 28.13 95 ALA A CA 1
ATOM 957 C C . ALA A 1 95 ? 34.335 17.048 12.891 1.00 31.70 95 ALA A C 1
ATOM 958 O O . ALA A 1 95 ? 33.927 17.208 14.040 1.00 34.17 95 ALA A O 1
ATOM 961 N N . ALA A 1 96 ? 35.569 17.373 12.510 1.00 29.72 96 ALA A N 1
ATOM 962 C CA . ALA A 1 96 ? 36.509 18.041 13.413 1.00 28.67 96 ALA A CA 1
ATOM 963 C C . ALA A 1 96 ? 35.960 19.371 13.924 1.00 30.43 96 ALA A C 1
ATOM 964 O O . ALA A 1 96 ? 36.068 19.684 15.111 1.00 31.01 96 ALA A O 1
ATOM 967 N N . LYS A 1 97 ? 35.339 20.133 13.027 1.00 29.71 97 LYS A N 1
ATOM 968 C CA . LYS A 1 97 ? 34.746 21.425 13.371 1.00 31.35 97 LYS A CA 1
ATOM 969 C C . LYS A 1 97 ? 33.588 21.267 14.365 1.00 32.46 97 LYS A C 1
ATOM 970 O O . LYS A 1 97 ? 33.371 22.122 15.225 1.00 33.78 97 LYS A O 1
ATOM 980 N N . LEU A 1 98 ? 32.869 20.157 14.244 1.00 32.52 98 LEU A N 1
ATOM 981 C CA . LEU A 1 98 ? 31.800 19.811 15.184 1.00 32.51 98 LEU A CA 1
ATOM 982 C C . LEU A 1 98 ? 32.326 19.517 16.586 1.00 29.85 98 LEU A C 1
ATOM 983 O O . LEU A 1 98 ? 31.854 20.084 17.567 1.00 29.22 98 LEU A O 1
ATOM 989 N N . TYR A 1 99 ? 33.238 18.555 16.673 1.00 30.48 99 TYR A N 1
ATOM 990 C CA . TYR A 1 99 ? 33.894 18.204 17.930 1.00 32.19 99 TYR A CA 1
ATOM 991 C C . TYR A 1 99 ? 34.420 19.434 18.678 1.00 30.26 99 TYR A C 1
ATOM 992 O O . TYR A 1 99 ? 34.204 19.573 19.879 1.00 34.79 99 TYR A O 1
ATOM 1003 N N . LYS A 1 100 ? 35.045 20.359 17.954 1.00 31.73 100 LYS A N 1
ATOM 1004 C CA . LYS A 1 100 ? 35.553 21.592 18.568 1.00 32.76 100 LYS A CA 1
ATOM 1005 C C . LYS A 1 100 ? 34.434 22.486 19.113 1.00 33.08 100 LYS A C 1
ATOM 1006 O O . LYS A 1 100 ? 34.536 23.023 20.216 1.00 32.51 100 LYS A O 1
ATOM 1016 N N . LYS A 1 101 ? 33.376 22.620 18.320 1.00 37.29 101 LYS A N 1
ATOM 1017 C CA . LYS A 1 101 ? 32.153 23.297 18.746 1.00 40.12 101 LYS A CA 1
ATOM 1018 C C . LYS A 1 101 ? 31.615 22.647 20.025 1.00 38.73 101 LYS A C 1
ATOM 1019 O O . LYS A 1 101 ? 31.585 23.267 21.075 1.00 40.79 101 LYS A O 1
ATOM 1029 N N . GLN A 1 102 ? 31.384 21.343 19.985 1.00 35.18 102 GLN A N 1
ATOM 1030 C CA . GLN A 1 102 ? 30.855 20.637 21.146 1.00 35.75 102 GLN A CA 1
ATOM 1031 C C . GLN A 1 102 ? 31.777 20.672 22.377 1.00 36.36 102 GLN A C 1
ATOM 1032 O O . GLN A 1 102 ? 31.299 20.707 23.509 1.00 36.65 102 GLN A O 1
ATOM 1041 N N . LEU A 1 103 ? 33.082 20.808 22.147 1.00 34.23 103 LEU A N 1
ATOM 1042 C CA . LEU A 1 103 ? 34.037 20.859 23.252 1.00 30.63 103 LEU A CA 1
ATOM 1043 C C . LEU A 1 103 ? 34.132 22.221 23.946 1.00 29.19 103 LEU A C 1
ATOM 1044 O O . LEU A 1 103 ? 34.518 22.297 25.110 1.00 33.47 103 LEU A O 1
ATOM 1050 N N . LYS A 1 104 ? 33.752 23.294 23.260 1.00 30.19 104 LYS A N 1
ATOM 1051 C CA . LYS A 1 104 ? 33.731 24.606 23.906 1.00 28.34 104 LYS A CA 1
ATOM 1052 C C . LYS A 1 104 ? 32.653 24.670 24.985 1.00 30.19 104 LYS A C 1
ATOM 1053 O O . LYS A 1 104 ? 32.880 25.209 26.067 1.00 33.83 104 LYS A O 1
ATOM 1063 N N . VAL A 1 105 ? 31.533 24.000 24.729 1.00 32.48 105 VAL A N 1
ATOM 1064 C CA . VAL A 1 105 ? 30.430 23.907 25.691 1.00 35.22 105 VAL A CA 1
ATOM 1065 C C . VAL A 1 105 ? 30.807 23.101 26.949 1.00 33.23 105 VAL A C 1
ATOM 1066 O O . VAL A 1 105 ? 30.377 23.432 28.056 1.00 33.55 105 VAL A O 1
ATOM 1071 N N . GLU A 1 106 ? 31.583 22.034 26.768 1.00 34.00 106 GLU A N 1
ATOM 1072 C CA . GLU A 1 106 ? 32.130 21.271 27.898 1.00 35.20 106 GLU A CA 1
ATOM 1073 C C . GLU A 1 106 ? 33.101 22.110 28.727 1.00 32.42 106 GLU A C 1
ATOM 1074 O O . GLU A 1 106 ? 33.006 22.155 29.955 1.00 34.23 106 GLU A O 1
ATOM 1081 N N . LEU A 1 107 ? 33.966 22.853 28.043 1.00 34.14 107 LEU A N 1
ATOM 1082 C CA . LEU A 1 107 ? 34.984 23.669 28.703 1.00 34.86 107 LEU A CA 1
ATOM 1083 C C . LEU A 1 107 ? 34.422 24.839 29.509 1.00 34.73 107 LEU A C 1
ATOM 1084 O O . LEU A 1 107 ? 34.789 25.023 30.670 1.00 37.60 107 LEU A O 1
ATOM 1090 N N . ASP A 1 108 ? 33.480 25.576 28.925 1.00 36.31 108 ASP A N 1
ATOM 1091 C CA . ASP A 1 108 ? 32.812 26.668 29.639 1.00 36.63 108 ASP A CA 1
ATOM 1092 C C . ASP A 1 108 ? 32.053 26.179 30.882 1.00 33.06 108 ASP A C 1
ATOM 1093 O O . ASP A 1 108 ? 31.882 26.926 31.846 1.00 35.98 108 ASP A O 1
ATOM 1099 N N . ARG A 1 109 ? 31.529 24.957 30.826 1.00 31.12 109 ARG A N 1
ATOM 1100 C CA . ARG A 1 109 ? 30.886 24.352 31.992 1.00 33.10 109 ARG A CA 1
ATOM 1101 C C . ARG A 1 109 ? 31.906 23.938 33.055 1.00 31.99 109 ARG A C 1
ATOM 1102 O O . ARG A 1 109 ? 31.703 24.184 34.243 1.00 32.69 109 ARG A O 1
ATOM 1116 N N . CYS A 1 110 ? 33.028 23.371 32.619 1.00 32.01 110 CYS A N 1
ATOM 1117 C CA . CYS A 1 110 ? 34.149 23.091 33.516 1.00 28.15 110 CYS A CA 1
ATOM 1118 C C . CYS A 1 110 ? 34.610 24.349 34.236 1.00 27.29 110 CYS A C 1
ATOM 1119 O O . CYS A 1 110 ? 34.737 24.370 35.459 1.00 28.60 110 CYS A O 1
ATOM 1123 N N . LYS A 1 111 ? 34.830 25.408 33.468 1.00 31.10 111 LYS A N 1
ATOM 1124 C CA . LYS A 1 111 ? 35.231 26.701 34.017 1.00 32.79 111 LYS A CA 1
ATOM 1125 C C . LYS A 1 111 ? 34.302 27.192 35.131 1.00 33.29 111 LYS A C 1
ATOM 1126 O O . LYS A 1 111 ? 34.759 27.587 36.201 1.00 32.00 111 LYS A O 1
ATOM 1136 N N . LYS A 1 112 ? 32.998 27.141 34.880 1.00 36.92 112 LYS A N 1
ATOM 1137 C CA . LYS A 1 112 ? 32.003 27.557 35.865 1.00 37.28 112 LYS A CA 1
ATOM 1138 C C . LYS A 1 112 ? 31.944 26.645 37.100 1.00 34.53 112 LYS A C 1
ATOM 1139 O O . LYS A 1 112 ? 31.730 27.116 38.216 1.00 35.32 112 LYS A O 1
ATOM 1149 N N . LEU A 1 113 ? 32.189 25.352 36.900 1.00 32.53 113 LEU A N 1
ATOM 1150 C CA . LEU A 1 113 ? 32.212 24.375 37.992 1.00 30.58 113 LEU A CA 1
ATOM 1151 C C . LEU A 1 113 ? 33.374 24.601 38.966 1.00 29.62 113 LEU A C 1
ATOM 1152 O O . LEU A 1 113 ? 33.180 24.619 40.182 1.00 29.20 113 LEU A O 1
ATOM 1158 N N . ILE A 1 114 ? 34.564 24.844 38.418 1.00 29.39 114 ILE A N 1
ATOM 1159 C CA . ILE A 1 114 ? 35.763 25.117 39.219 1.00 34.51 114 ILE A CA 1
ATOM 1160 C C 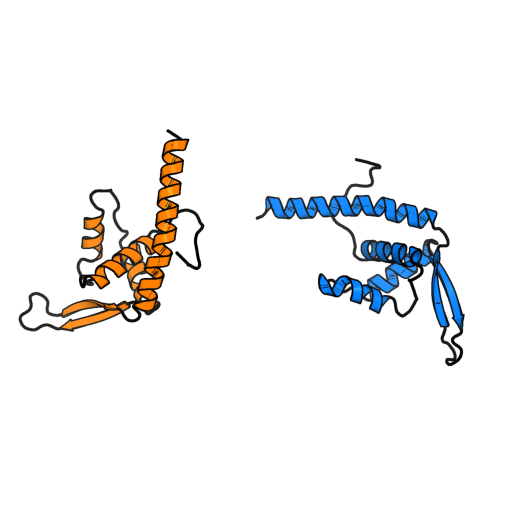. ILE A 1 114 ? 35.669 26.471 39.929 1.00 34.28 114 ILE A C 1
ATOM 1161 O O . ILE A 1 114 ? 36.083 26.613 41.080 1.00 35.44 114 ILE A O 1
ATOM 1167 N N . GLU A 1 115 ? 35.132 27.464 39.229 1.00 34.72 115 GLU A N 1
ATOM 1168 C CA . GLU A 1 115 ? 34.880 28.777 39.812 1.00 38.07 115 GLU A CA 1
ATOM 1169 C C . GLU A 1 115 ? 33.841 28.706 40.935 1.00 37.85 115 GLU A C 1
ATOM 1170 O O . GLU A 1 115 ? 33.992 29.367 41.965 1.00 38.31 115 GLU A O 1
ATOM 1177 N N . LYS A 1 116 ? 32.830 27.853 40.768 1.00 37.56 116 LYS A N 1
ATOM 1178 C CA . LYS A 1 116 ? 31.848 27.611 41.827 1.00 35.89 116 LYS A CA 1
ATOM 1179 C C . LYS A 1 116 ? 32.516 26.994 43.053 1.00 36.89 116 LYS A C 1
ATOM 1180 O O . LYS A 1 116 ? 32.473 27.563 44.142 1.00 40.72 116 LYS A O 1
ATOM 1190 N N . ALA A 1 117 ? 33.233 25.896 42.843 1.00 33.78 117 ALA A N 1
ATOM 1191 C CA . ALA A 1 117 ? 33.918 25.213 43.932 1.00 29.49 117 ALA A CA 1
ATOM 1192 C C . ALA A 1 117 ? 34.865 26.132 44.704 1.00 32.40 117 ALA A C 1
ATOM 1193 O O . ALA A 1 117 ? 34.937 26.073 45.930 1.00 33.26 117 ALA A O 1
ATOM 1196 N N . LEU A 1 118 ? 35.547 27.023 43.993 1.00 34.76 118 LEU A N 1
ATOM 1197 C CA . LEU A 1 118 ? 36.480 27.949 44.631 1.00 35.71 118 LEU A CA 1
ATOM 1198 C C . LEU A 1 118 ? 35.797 29.029 45.481 1.00 38.27 118 LEU A C 1
ATOM 1199 O O . LEU A 1 118 ? 36.277 29.373 46.558 1.00 39.28 118 LEU A O 1
ATOM 1205 N N . SER A 1 119 ? 34.639 29.504 45.038 1.00 39.74 119 SER A N 1
ATOM 1206 C CA . SER A 1 119 ? 33.920 30.552 45.766 1.00 42.46 119 SER A CA 1
ATOM 1207 C C . SER A 1 119 ? 33.132 30.025 46.967 1.00 38.07 119 SER A C 1
ATOM 1208 O O . SER A 1 119 ? 32.972 30.724 47.970 1.00 36.99 119 SER A O 1
ATOM 1213 N N . ASP A 1 120 ? 32.623 28.802 46.849 1.00 36.60 120 ASP A N 1
ATOM 1214 C CA . ASP A 1 120 ? 31.842 28.172 47.910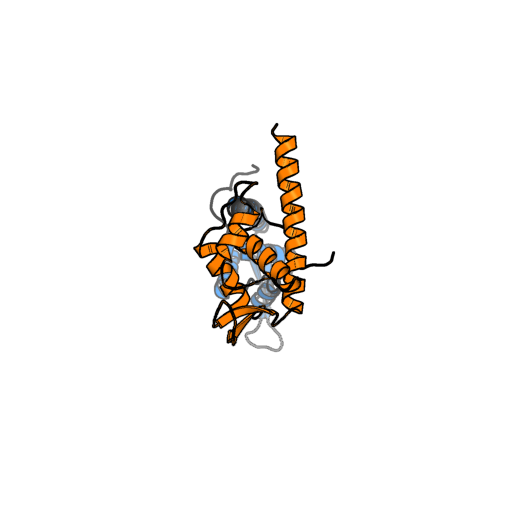 1.00 36.34 120 ASP A CA 1
ATOM 1215 C C . ASP A 1 120 ? 32.677 27.720 49.111 1.00 36.22 120 ASP A C 1
ATOM 1216 O O . ASP A 1 120 ? 32.254 27.858 50.257 1.00 36.53 120 ASP A O 1
ATOM 1222 N N . ASN A 1 121 ? 33.877 27.216 48.854 1.00 37.06 121 A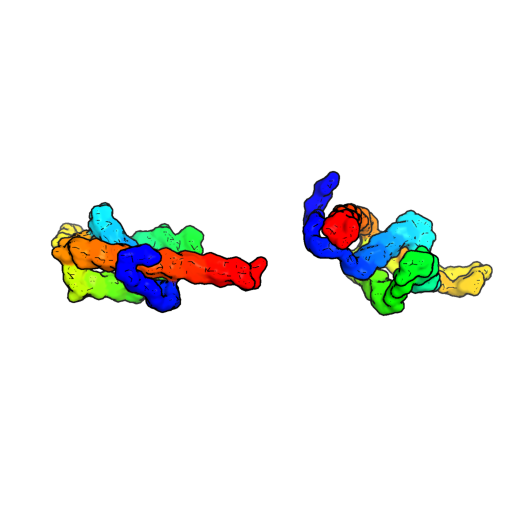SN A N 1
ATOM 1223 C CA . ASN A 1 121 ? 34.615 26.495 49.880 1.00 36.11 121 ASN A CA 1
ATOM 1224 C C . ASN A 1 121 ? 35.717 27.261 50.614 1.00 38.45 121 ASN A C 1
ATOM 1225 O O . ASN A 1 121 ? 36.186 26.808 51.663 1.00 41.59 121 ASN A O 1
ATOM 1233 N N . PHE A 1 122 ? 36.049 28.459 50.140 1.00 43.18 122 PHE A N 1
ATOM 1234 C CA . PHE A 1 122 ? 37.150 29.239 50.724 1.00 45.31 122 PHE A CA 1
ATOM 1235 C C . PHE A 1 122 ? 36.778 30.711 51.038 1.00 49.15 122 PHE A C 1
ATOM 1236 O O . PHE A 1 122 ? 37.694 31.514 51.347 1.00 50.71 122 PHE A O 1
ATOM 1246 N N . GLU B 1 3 ? 56.361 51.796 60.598 1.00 86.57 3 GLU B N 1
ATOM 1247 C CA . GLU B 1 3 ? 55.071 51.041 60.561 1.00 86.50 3 GLU B CA 1
ATOM 1248 C C . GLU B 1 3 ? 55.229 49.669 59.896 1.00 85.73 3 GLU B C 1
ATOM 1249 O O . GLU B 1 3 ? 54.261 48.913 59.752 1.00 86.48 3 GLU B O 1
ATOM 1255 N N . GLU B 1 4 ? 56.452 49.359 59.479 1.00 84.76 4 GLU B N 1
ATOM 1256 C CA . GLU B 1 4 ? 56.758 48.125 58.760 1.00 83.64 4 GLU B CA 1
ATOM 1257 C C . GLU B 1 4 ? 56.629 46.872 59.653 1.00 80.82 4 GLU B C 1
ATOM 1258 O O . GLU B 1 4 ? 57.197 46.817 60.736 1.00 81.24 4 GLU B O 1
ATOM 1265 N N . LYS B 1 5 ? 55.885 45.875 59.180 1.00 77.84 5 LYS B N 1
ATOM 1266 C CA . LYS B 1 5 ? 55.603 44.675 59.989 1.00 76.93 5 LYS B CA 1
ATOM 1267 C C . LYS B 1 5 ? 55.289 43.431 59.149 1.00 76.25 5 LYS B C 1
ATOM 1268 O O . LYS B 1 5 ? 55.300 43.486 57.916 1.00 74.69 5 LYS B O 1
ATOM 1278 N N . ARG B 1 6 ? 55.023 42.317 59.832 1.00 78.62 6 ARG B N 1
ATOM 1279 C CA . ARG B 1 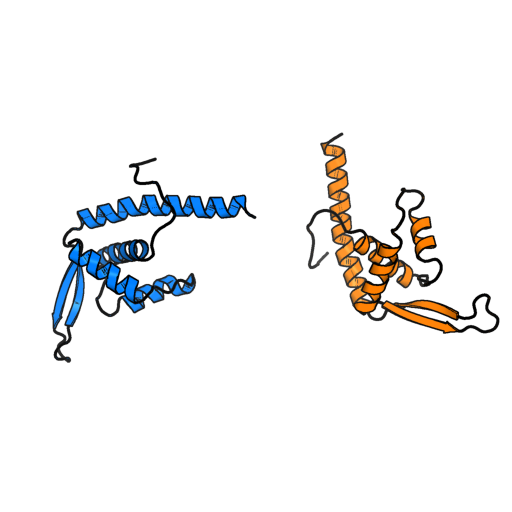6 ? 54.704 41.039 59.180 1.00 81.72 6 ARG B CA 1
ATOM 1280 C C . ARG B 1 6 ? 53.293 40.528 59.524 1.00 83.24 6 ARG B C 1
ATOM 1281 O O . ARG B 1 6 ? 53.078 39.318 59.666 1.00 82.37 6 ARG B O 1
ATOM 1295 N N . SER B 1 7 ? 52.352 41.444 59.734 1.00 84.84 7 SER B N 1
ATOM 1296 C CA . SER B 1 7 ? 50.966 41.080 60.061 1.00 86.56 7 SER B CA 1
ATOM 1297 C C . SER B 1 7 ? 50.068 42.311 60.107 1.00 87.14 7 SER B C 1
ATOM 1298 O O . SER B 1 7 ? 50.538 43.411 60.399 1.00 87.27 7 SER B O 1
ATOM 1303 N N . SER B 1 8 ? 48.765 42.117 59.898 1.00 85.71 8 SER B N 1
ATOM 1304 C CA . SER B 1 8 ? 47.825 43.241 59.888 1.00 82.75 8 SER B CA 1
ATOM 1305 C C . SER B 1 8 ? 46.344 42.883 60.065 1.00 80.67 8 SER B C 1
ATOM 1306 O O . SER B 1 8 ? 45.584 43.661 60.643 1.00 80.98 8 SER B O 1
ATOM 1311 N N . THR B 1 9 ? 45.936 41.707 59.590 1.00 76.71 9 THR B N 1
ATOM 1312 C CA . THR B 1 9 ? 44.508 41.366 59.484 1.00 71.22 9 THR B CA 1
ATOM 1313 C C . THR B 1 9 ? 44.032 40.252 60.425 1.00 67.42 9 THR B C 1
ATOM 1314 O O . THR B 1 9 ? 44.813 39.710 61.210 1.00 69.11 9 THR B O 1
ATOM 1320 N N . GLY B 1 10 ? 42.743 39.923 60.341 1.00 61.64 10 GLY B N 1
ATOM 1321 C CA . GLY B 1 10 ? 42.119 39.000 61.283 1.00 52.68 10 GLY B CA 1
ATOM 1322 C C . GLY B 1 10 ? 40.897 39.631 61.930 1.00 48.16 10 GLY B C 1
ATOM 1323 O O . GLY B 1 10 ? 40.489 40.725 61.533 1.00 49.05 10 GLY B O 1
ATOM 1325 N N . PHE B 1 11 ? 40.297 38.956 62.911 1.00 42.19 11 PHE B N 1
ATOM 1326 C CA . PHE B 1 11 ? 39.207 39.565 63.683 1.00 34.39 11 PHE B CA 1
ATOM 1327 C C . PHE B 1 11 ? 39.771 40.466 64.793 1.00 28.55 11 PHE B C 1
ATOM 1328 O O . PHE B 1 11 ? 40.407 41.483 64.505 1.00 33.22 11 PHE B O 1
ATOM 1337 N N . LEU B 1 12 ? 39.610 40.070 66.049 1.00 25.90 12 LEU B N 1
ATOM 1338 C CA . LEU B 1 12 ? 40.093 40.888 67.151 1.00 28.12 12 LEU B CA 1
ATOM 1339 C C . LEU B 1 12 ? 41.459 40.413 67.662 1.00 30.43 12 LEU B C 1
ATOM 1340 O O . LEU B 1 12 ? 42.451 40.481 66.932 1.00 34.87 12 LEU B O 1
ATOM 1346 N N . VAL B 1 13 ? 41.500 39.861 68.869 1.00 32.40 13 VAL B N 1
ATOM 1347 C CA . VAL B 1 13 ? 42.763 39.487 69.501 1.00 29.44 13 VAL B CA 1
ATOM 1348 C C . VAL B 1 13 ? 42.470 38.538 70.668 1.00 29.15 13 VAL B C 1
ATOM 1349 O O . VAL B 1 13 ? 41.494 38.729 71.390 1.00 34.32 13 VAL B O 1
ATOM 1354 N N . LYS B 1 14 ? 43.188 37.420 70.728 1.00 29.90 14 LYS B N 1
ATOM 1355 C CA . LYS B 1 14 ? 42.977 36.427 71.788 1.00 29.78 14 LYS B CA 1
ATOM 1356 C C . LYS B 1 14 ? 43.291 37.006 73.171 1.00 29.48 14 LYS B C 1
ATOM 1357 O O . LYS B 1 14 ? 44.158 37.865 73.307 1.00 31.17 14 LYS B O 1
ATOM 1367 N N . GLN B 1 15 ? 42.704 36.422 74.209 1.00 24.31 15 GLN B N 1
ATOM 1368 C CA . GLN B 1 15 ? 43.038 36.813 75.575 1.00 25.99 15 GLN B CA 1
ATOM 1369 C C . GLN B 1 15 ? 44.527 36.635 75.915 1.00 24.06 15 GLN B C 1
ATOM 1370 O O . GLN B 1 15 ? 45.126 37.506 76.524 1.00 23.21 15 GLN B O 1
ATOM 1379 N N . ARG B 1 16 ? 45.116 35.511 75.516 1.00 27.41 16 ARG B N 1
ATOM 1380 C CA . ARG B 1 16 ? 46.538 35.241 75.776 1.00 30.36 16 ARG B CA 1
ATOM 1381 C C . ARG B 1 16 ? 47.506 36.272 75.198 1.00 26.94 16 ARG B C 1
ATOM 1382 O O . ARG B 1 16 ? 48.448 36.681 75.865 1.00 26.54 16 ARG B O 1
ATOM 1396 N N . ALA B 1 17 ? 47.262 36.698 73.964 1.00 27.14 17 ALA B N 1
ATOM 1397 C CA . ALA B 1 17 ? 48.053 37.753 73.335 1.00 24.54 17 ALA B CA 1
ATOM 1398 C C . ALA B 1 17 ? 47.953 39.069 74.111 1.00 27.35 17 ALA B C 1
ATOM 1399 O O . ALA B 1 17 ? 48.948 39.772 74.301 1.00 29.63 17 ALA B O 1
ATOM 1402 N N . PHE B 1 18 ? 46.741 39.380 74.563 1.00 25.09 18 PHE B N 1
ATOM 1403 C CA . PHE B 1 18 ? 46.448 40.586 75.337 1.00 21.12 18 PHE B CA 1
ATOM 1404 C C . PHE B 1 18 ? 47.187 40.594 76.688 1.00 23.45 18 PHE B C 1
ATOM 1405 O O . PHE B 1 18 ? 47.704 41.627 77.117 1.00 26.69 18 PHE B O 1
ATOM 1414 N N . LEU B 1 19 ? 47.236 39.434 77.342 1.00 25.99 19 LEU B N 1
ATOM 1415 C CA . LEU B 1 19 ? 47.931 39.271 78.625 1.00 28.22 19 LEU B CA 1
ATOM 1416 C C . LEU B 1 19 ? 49.462 39.232 78.489 1.00 26.40 19 LEU B C 1
ATOM 1417 O O . LEU B 1 19 ? 50.177 39.746 79.353 1.00 29.58 19 LEU B O 1
ATOM 1423 N N . LYS B 1 20 ? 49.957 38.619 77.413 1.00 24.81 20 LYS B N 1
ATOM 1424 C CA . LYS B 1 20 ? 51.387 38.632 77.098 1.00 22.78 20 LYS B CA 1
ATOM 1425 C C . LYS B 1 20 ? 51.900 40.047 76.899 1.00 25.48 20 LYS B C 1
ATOM 1426 O O . LYS B 1 20 ? 53.033 40.355 77.256 1.00 27.18 20 LYS B O 1
ATOM 1436 N N . LEU B 1 21 ? 51.089 40.890 76.269 1.00 23.29 21 LEU B N 1
ATOM 1437 C CA . LEU B 1 21 ? 51.441 42.296 76.093 1.00 25.80 21 LEU B CA 1
ATOM 1438 C C . LEU B 1 21 ? 51.682 42.982 77.434 1.00 28.96 21 LEU B C 1
ATOM 1439 O O . LEU B 1 21 ? 52.743 43.575 77.656 1.00 32.30 21 LEU B O 1
ATOM 1445 N N . TYR B 1 22 ? 50.723 42.842 78.347 1.00 25.62 22 TYR B N 1
ATOM 1446 C CA . TYR B 1 22 ? 50.840 43.417 79.684 1.00 25.85 22 TYR B CA 1
ATOM 1447 C C . TYR B 1 22 ? 52.043 42.890 80.456 1.00 24.51 22 TYR B C 1
ATOM 1448 O O . TYR B 1 22 ? 52.780 43.664 81.061 1.00 29.13 22 TYR B O 1
ATOM 1459 N N . MET B 1 23 ? 52.245 41.577 80.426 1.00 23.80 23 MET B N 1
ATOM 1460 C CA . MET B 1 23 ? 53.364 40.961 81.130 1.00 25.68 23 MET B CA 1
ATOM 1461 C C . MET B 1 23 ? 54.703 41.526 80.661 1.00 30.43 23 MET B C 1
ATOM 1462 O O . MET B 1 23 ? 55.493 42.001 81.474 1.00 32.49 23 MET B O 1
ATOM 1468 N N . ILE B 1 24 ? 54.865 41.645 79.346 1.00 28.95 24 ILE B N 1
ATOM 1469 C CA . ILE B 1 24 ? 56.059 42.255 78.764 1.00 25.49 24 ILE B CA 1
ATOM 1470 C C . ILE B 1 24 ? 56.255 43.698 79.228 1.00 29.76 24 ILE B C 1
ATOM 1471 O O . ILE B 1 24 ? 57.360 44.085 79.614 1.00 29.84 24 ILE B O 1
ATOM 1477 N N . THR B 1 25 ? 55.165 44.455 79.295 1.00 28.62 25 THR B N 1
ATOM 1478 C CA . THR B 1 25 ? 55.236 45.832 79.775 1.00 27.29 25 THR B CA 1
ATOM 1479 C C . THR B 1 25 ? 55.506 45.909 81.276 1.00 29.54 25 THR B C 1
ATOM 1480 O O . THR B 1 25 ? 56.252 46.777 81.742 1.00 30.24 25 THR B O 1
ATOM 1486 N N . MET B 1 26 ? 55.001 44.930 82.015 1.00 27.63 26 MET B N 1
ATOM 1487 C CA . MET B 1 26 ? 55.269 44.856 83.443 1.00 29.04 26 MET B CA 1
ATOM 1488 C C . MET B 1 26 ? 56.737 44.521 83.716 1.00 31.66 26 MET B C 1
ATOM 1489 O O . MET B 1 26 ? 57.315 45.005 84.688 1.00 33.40 26 MET B O 1
ATOM 1495 N N . THR B 1 27 ? 57.353 43.754 82.821 1.00 31.17 27 THR B N 1
ATOM 1496 C CA . THR B 1 27 ? 58.780 43.446 82.917 1.00 29.03 27 THR B CA 1
ATOM 1497 C C . THR B 1 27 ? 59.661 44.653 82.573 1.00 33.15 27 THR B C 1
ATOM 1498 O O . THR B 1 27 ? 60.654 44.910 83.252 1.00 35.30 27 THR B O 1
ATOM 1504 N N . GLU B 1 28 ? 59.260 45.436 81.576 1.00 33.54 28 GLU B N 1
ATOM 1505 C CA . GLU B 1 28 ? 59.981 46.666 81.233 1.00 35.48 28 GLU B CA 1
ATOM 1506 C C . GLU B 1 28 ? 60.084 47.612 82.425 1.00 37.81 28 GLU B C 1
ATOM 1507 O O . GLU B 1 28 ? 61.071 48.335 82.578 1.00 42.35 28 GLU B O 1
ATOM 1514 N N . GLN B 1 29 ? 59.032 47.640 83.237 1.00 38.50 29 GLN B N 1
ATOM 1515 C CA . GLN B 1 29 ? 58.960 48.533 84.393 1.00 37.12 29 GLN B CA 1
ATOM 1516 C C . GLN B 1 29 ? 59.395 47.864 85.699 1.00 36.00 29 GLN B C 1
ATOM 1517 O O . GLN B 1 29 ? 59.109 48.371 86.784 1.00 35.40 29 GLN B O 1
ATOM 1526 N N . GLU B 1 30 ? 60.020 46.694 85.589 1.00 39.01 30 GLU B N 1
ATOM 1527 C CA . GLU B 1 30 ? 60.589 45.990 86.739 1.00 40.61 30 GLU B CA 1
ATOM 1528 C C . GLU B 1 30 ? 59.548 45.593 87.792 1.00 44.88 30 GLU B C 1
ATOM 1529 O O . GLU B 1 30 ? 59.850 45.533 88.986 1.00 53.09 30 GLU B O 1
ATOM 1536 N N . ARG B 1 31 ? 58.348 45.239 87.343 1.00 44.95 31 ARG B N 1
ATOM 1537 C CA . ARG B 1 31 ? 57.284 44.885 88.274 1.00 41.75 31 ARG B CA 1
ATOM 1538 C C . ARG B 1 31 ? 56.513 43.609 87.943 1.00 38.11 31 ARG B C 1
ATOM 1539 O O . ARG B 1 31 ? 55.371 43.443 88.367 1.00 40.70 31 ARG B O 1
ATOM 1553 N N . LEU B 1 32 ? 57.164 42.666 87.271 1.00 36.15 32 LEU B N 1
ATOM 1554 C CA . LEU B 1 32 ? 56.565 41.353 87.071 1.00 33.32 32 LEU B CA 1
ATOM 1555 C C . LEU B 1 32 ? 57.048 40.370 88.132 1.00 37.04 32 LEU B C 1
ATOM 1556 O O . LEU B 1 32 ? 58.004 39.625 87.920 1.00 38.72 32 LEU B O 1
ATOM 1562 N N . TYR B 1 33 ? 56.388 40.386 89.285 1.00 41.22 33 TYR B N 1
ATOM 1563 C CA . TYR B 1 33 ? 56.677 39.423 90.344 1.00 45.95 33 TYR B CA 1
ATOM 1564 C C . TYR B 1 33 ? 55.788 38.195 90.184 1.00 46.98 33 TYR B C 1
ATOM 1565 O O . TYR B 1 33 ? 54.613 38.314 89.845 1.00 50.51 33 TYR B O 1
ATOM 1576 N N . GLY B 1 34 ? 56.351 37.016 90.427 1.00 48.43 34 GLY B N 1
ATOM 1577 C CA . GLY B 1 34 ? 55.591 35.786 90.267 1.00 53.04 34 GLY B CA 1
ATOM 1578 C C . GLY B 1 34 ? 54.493 35.581 91.300 1.00 57.00 34 GLY B C 1
ATOM 1579 O O . GLY B 1 34 ? 53.604 34.744 91.128 1.00 58.31 34 GLY B O 1
ATOM 1581 N N . LEU B 1 35 ? 54.569 36.324 92.397 1.00 60.25 35 LEU B N 1
ATOM 1582 C CA . LEU B 1 35 ? 53.538 36.272 93.424 1.00 62.76 35 LEU B CA 1
ATOM 1583 C C . LEU B 1 35 ? 52.575 37.447 93.303 1.00 63.03 35 LEU B C 1
ATOM 1584 O O . LEU B 1 35 ? 52.980 38.560 92.968 1.00 65.36 35 LEU B O 1
ATOM 1590 N N . LYS B 1 36 ? 51.290 37.179 93.514 1.00 60.50 36 LYS B N 1
ATOM 1591 C CA . LYS B 1 36 ? 50.247 38.186 93.312 1.00 59.35 36 LYS B CA 1
ATOM 1592 C C . LYS B 1 36 ? 50.236 38.710 91.874 1.00 55.36 36 LYS B C 1
ATOM 1593 O O . LYS B 1 36 ? 50.026 39.896 91.634 1.00 54.36 36 LYS B O 1
ATOM 1603 N N . LEU B 1 37 ? 50.459 37.813 90.920 1.00 50.09 37 LEU B N 1
ATOM 1604 C CA . LEU B 1 37 ? 50.384 38.177 89.510 1.00 47.30 37 LEU B CA 1
ATOM 1605 C C . LEU B 1 37 ? 48.939 38.202 89.026 1.00 49.72 37 LEU B C 1
ATOM 1606 O O . LEU B 1 37 ? 48.451 39.233 88.560 1.00 49.16 37 LEU B O 1
ATOM 1612 N N . LEU B 1 38 ? 48.238 37.083 89.189 1.00 50.04 38 LEU B N 1
ATOM 1613 C CA . LEU B 1 38 ? 46.829 37.006 88.810 1.00 52.10 38 LEU B CA 1
ATOM 1614 C C . LEU B 1 38 ? 45.989 38.060 89.544 1.00 53.72 38 LEU B C 1
ATOM 1615 O O . LEU B 1 38 ? 45.076 38.649 88.966 1.00 55.52 38 LEU B O 1
ATOM 1621 N N . GLU B 1 39 ? 46.377 38.358 90.780 1.00 52.68 39 GLU B N 1
ATOM 1622 C CA . GLU B 1 39 ? 45.664 39.312 91.626 1.00 51.81 39 GLU B CA 1
ATOM 1623 C C . GLU B 1 39 ? 45.986 40.775 91.310 1.00 51.46 39 GLU B C 1
ATOM 1624 O O . GLU B 1 39 ? 45.182 41.666 91.590 1.00 53.39 39 GLU B O 1
ATOM 1631 N N . VAL B 1 40 ? 47.167 41.024 90.752 1.00 51.47 40 VAL B N 1
ATOM 1632 C CA . VAL B 1 40 ? 47.493 42.337 90.191 1.00 48.06 40 VAL B CA 1
ATOM 1633 C C . VAL B 1 40 ? 46.791 42.557 88.846 1.00 48.05 40 VAL B C 1
ATOM 1634 O O . VAL B 1 40 ? 46.195 43.610 88.616 1.00 46.81 40 VAL B O 1
ATOM 1639 N N . LEU B 1 41 ? 46.838 41.544 87.983 1.00 45.34 41 LEU B N 1
ATOM 1640 C CA . LEU B 1 41 ? 46.120 41.559 86.707 1.00 46.36 41 LEU B CA 1
ATOM 1641 C C . LEU B 1 41 ? 44.611 41.741 86.895 1.00 45.09 41 LEU B C 1
ATOM 1642 O O . LEU B 1 41 ? 44.032 42.712 86.408 1.00 43.85 41 LEU B O 1
ATOM 1648 N N . ARG B 1 42 ? 44.003 40.872 87.699 1.00 44.60 42 ARG B N 1
ATOM 1649 C CA . ARG B 1 42 ? 42.572 40.956 87.992 1.00 42.74 42 ARG B CA 1
ATOM 1650 C C . ARG B 1 42 ? 42.175 42.326 88.544 1.00 44.15 42 ARG B C 1
ATOM 1651 O O . ARG B 1 42 ? 41.213 42.933 88.076 1.00 50.50 42 ARG B O 1
ATOM 1665 N N . SER B 1 43 ? 43.011 42.878 89.415 1.00 47.10 43 SER B N 1
ATOM 1666 C CA . SER B 1 43 ? 42.775 44.212 89.969 1.00 48.48 43 SER B CA 1
ATOM 1667 C C . SER B 1 43 ? 42.929 45.338 88.942 1.00 48.86 43 SER B C 1
ATOM 1668 O O . SER B 1 43 ? 42.296 46.391 89.071 1.00 47.51 43 SER B O 1
ATOM 1673 N N . GLU B 1 44 ? 43.761 45.120 87.925 1.00 51.15 44 GLU B N 1
ATOM 1674 C CA . GLU B 1 44 ? 43.971 46.121 86.876 1.00 49.31 44 GLU B CA 1
ATOM 1675 C C . GLU B 1 44 ? 42.704 46.377 86.063 1.00 46.94 44 GLU B C 1
ATOM 1676 O O . GLU B 1 44 ? 42.286 47.523 85.884 1.00 43.87 44 GLU B O 1
ATOM 1683 N N . PHE B 1 45 ? 42.026 45.300 85.689 1.00 45.30 45 PHE B N 1
ATOM 1684 C CA . PHE B 1 45 ? 40.869 45.396 84.806 1.00 48.57 45 PHE B CA 1
ATOM 1685 C C . PHE B 1 45 ? 39.540 45.466 85.553 1.00 51.16 45 PHE B C 1
ATOM 1686 O O . PHE B 1 45 ? 38.564 45.998 85.025 1.00 52.19 45 PHE B O 1
ATOM 1695 N N . LYS B 1 46 ? 39.490 44.821 86.718 1.00 54.05 46 LYS B N 1
ATOM 1696 C CA . LYS B 1 46 ? 38.484 45.058 87.767 1.00 57.02 46 LYS B CA 1
ATOM 1697 C C . LYS B 1 46 ? 37.346 46.028 87.431 1.00 57.08 46 LYS B C 1
ATOM 1698 O O . LYS B 1 46 ? 36.171 45.663 87.482 1.00 56.36 46 LYS B O 1
ATOM 1708 N N . GLU B 1 47 ? 37.705 47.271 87.124 1.00 57.97 47 GLU B N 1
ATOM 1709 C CA . GLU B 1 47 ? 36.724 48.308 86.837 1.00 61.33 47 GLU B CA 1
ATOM 1710 C C . GLU B 1 47 ? 35.952 48.028 85.543 1.00 59.74 47 GLU B C 1
ATOM 1711 O O . GLU B 1 47 ? 34.724 47.918 85.561 1.00 62.10 47 GLU B O 1
ATOM 1718 N N . ILE B 1 48 ? 36.683 47.839 84.445 1.00 55.42 48 ILE B N 1
ATOM 1719 C CA . ILE B 1 48 ? 36.085 47.544 83.138 1.00 51.41 48 ILE B CA 1
ATOM 1720 C C . ILE B 1 48 ? 35.222 46.272 83.144 1.00 49.33 48 ILE B C 1
ATOM 1721 O O . ILE B 1 48 ? 34.275 46.140 82.366 1.00 52.74 48 ILE B O 1
ATOM 1727 N N . GLY B 1 49 ? 35.534 45.350 84.046 1.00 44.28 49 GLY B N 1
ATOM 1728 C CA . GLY B 1 49 ? 34.753 44.132 84.146 1.00 39.85 49 GLY B CA 1
ATOM 1729 C C . GLY B 1 49 ? 35.392 42.943 83.462 1.00 40.19 49 GLY B C 1
ATOM 1730 O O . GLY B 1 49 ? 34.702 42.008 83.053 1.00 43.43 49 GLY B O 1
ATOM 1732 N N . PHE B 1 50 ? 36.715 42.980 83.337 1.00 40.48 50 PHE B N 1
ATOM 1733 C CA . PHE B 1 50 ? 37.486 41.850 82.820 1.00 36.51 50 PHE B CA 1
ATOM 1734 C C . PHE B 1 50 ? 38.233 41.168 83.975 1.00 36.34 50 PHE B C 1
ATOM 1735 O O . PHE B 1 50 ? 39.014 41.807 84.679 1.00 37.49 50 PHE B O 1
A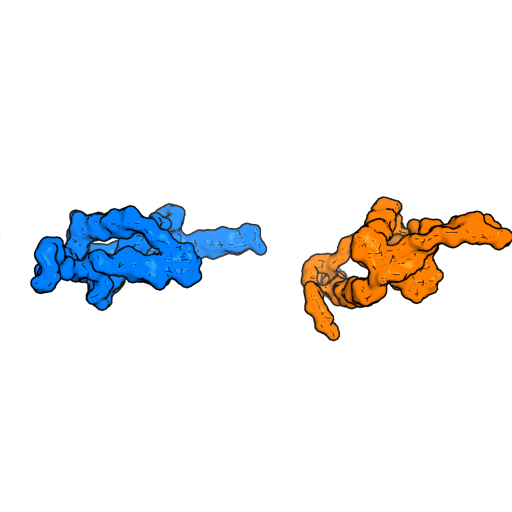TOM 1744 N N . LYS B 1 51 ? 37.840 39.933 84.276 1.00 38.49 51 LYS B N 1
ATOM 1745 C CA . LYS B 1 51 ? 38.535 39.103 85.261 1.00 42.44 51 LYS B CA 1
ATOM 1746 C C . LYS B 1 51 ? 39.460 38.122 84.550 1.00 41.06 51 LYS B C 1
ATOM 1747 O O . LYS B 1 51 ? 39.012 37.074 84.076 1.00 41.69 51 LYS B O 1
ATOM 1757 N N . PRO B 1 52 ? 40.762 38.434 84.489 1.00 39.18 52 PRO B N 1
ATOM 1758 C CA . PRO B 1 52 ? 41.746 37.526 83.893 1.00 37.61 52 PRO B CA 1
ATOM 1759 C C . PRO B 1 52 ? 41.610 36.087 84.388 1.00 40.60 52 PRO B C 1
ATOM 1760 O O . PRO B 1 52 ? 41.518 35.827 85.593 1.00 41.81 52 PRO B O 1
ATOM 1764 N N . ASN B 1 53 ? 41.445 35.177 83.438 1.00 43.20 53 ASN B N 1
ATOM 1765 C CA . ASN B 1 53 ? 41.312 33.759 83.736 1.00 50.63 53 ASN B CA 1
ATOM 1766 C C . ASN B 1 53 ? 42.571 33.235 84.431 1.00 56.03 53 ASN B C 1
ATOM 1767 O O . ASN B 1 53 ? 43.692 33.531 84.017 1.00 60.28 53 ASN B O 1
ATOM 1775 N N . HIS B 1 54 ? 42.375 32.387 85.435 1.00 58.89 54 HIS B N 1
ATOM 1776 C CA . HIS B 1 54 ? 43.477 31.873 86.249 1.00 59.37 54 HIS B CA 1
ATOM 1777 C C . HIS B 1 54 ? 44.484 31.051 85.429 1.00 56.10 54 HIS B C 1
ATOM 1778 O O . HIS B 1 54 ? 45.695 31.224 85.568 1.00 55.92 54 HIS B O 1
ATOM 1788 N N . THR B 1 55 ? 43.984 30.206 84.533 1.00 49.94 55 THR B N 1
ATOM 1789 C CA . THR B 1 55 ? 44.859 29.361 83.721 1.00 44.24 55 THR B CA 1
ATOM 1790 C C . THR B 1 55 ? 45.311 30.041 82.431 1.00 44.02 55 THR B C 1
ATOM 1791 O O . THR B 1 55 ? 46.289 29.623 81.820 1.00 45.40 55 THR B O 1
ATOM 1797 N N . GLU B 1 56 ? 44.609 31.095 82.028 1.00 43.36 56 GLU B N 1
ATOM 1798 C CA . GLU B 1 56 ? 45.048 31.919 80.905 1.00 40.05 56 GLU B CA 1
ATOM 1799 C C . GLU B 1 56 ? 46.253 32.773 81.289 1.00 38.30 56 GLU B C 1
ATOM 1800 O O . GLU B 1 56 ? 47.206 32.905 80.520 1.00 37.14 56 GLU B O 1
ATOM 1807 N N . VAL B 1 57 ? 46.203 33.347 82.488 1.00 35.03 57 VAL B N 1
ATOM 1808 C CA . VAL B 1 57 ? 47.338 34.075 83.050 1.00 35.24 57 VAL B CA 1
ATOM 1809 C C . VAL B 1 57 ? 48.559 33.163 83.200 1.00 35.25 57 VAL B C 1
ATOM 1810 O O . VAL B 1 57 ? 49.668 33.526 82.808 1.00 37.61 57 VAL B O 1
ATOM 1815 N N . TYR B 1 58 ? 48.328 31.947 83.683 1.00 36.15 58 TYR B N 1
ATOM 1816 C CA . TYR B 1 58 ? 49.389 30.952 83.809 1.00 37.43 58 TYR B CA 1
ATOM 1817 C C . TYR B 1 58 ? 49.998 30.563 82.459 1.00 36.93 58 TYR B C 1
ATOM 1818 O O . TYR B 1 58 ? 51.219 30.473 82.312 1.00 38.28 58 TYR B O 1
ATOM 1829 N N . ARG B 1 59 ? 49.134 30.242 81.506 1.00 37.74 59 ARG B N 1
ATOM 1830 C CA . ARG B 1 59 ? 49.562 29.755 80.203 1.00 36.13 59 ARG B CA 1
ATOM 1831 C C . ARG B 1 59 ? 50.368 30.781 79.410 1.00 32.76 59 ARG B C 1
ATOM 1832 O O . ARG B 1 59 ? 51.372 30.445 78.790 1.00 36.70 59 ARG B O 1
ATOM 1846 N N . SER B 1 60 ? 49.925 32.033 79.427 1.00 32.79 60 SER B N 1
ATOM 1847 C CA . SER B 1 60 ? 50.618 33.106 78.712 1.00 32.30 60 SER B CA 1
ATOM 1848 C C . SER B 1 60 ? 52.020 33.379 79.264 1.00 32.53 60 SER B C 1
ATOM 1849 O O . SER B 1 60 ? 52.974 33.574 78.506 1.00 31.80 60 SER B O 1
ATOM 1854 N N . LEU B 1 61 ? 52.144 33.325 80.586 1.00 31.80 61 LEU B N 1
ATOM 1855 C CA . LEU B 1 61 ? 53.426 33.474 81.259 1.00 30.70 61 LEU B CA 1
ATOM 1856 C C . LEU B 1 61 ? 54.424 32.393 80.851 1.00 32.32 61 LEU B C 1
ATOM 1857 O O . LEU B 1 61 ? 55.570 32.692 80.534 1.00 34.49 61 LEU B O 1
ATOM 1863 N N . HIS B 1 62 ? 53.969 31.146 80.789 1.00 32.51 62 HIS B N 1
ATOM 1864 C CA . HIS B 1 62 ? 54.851 30.033 80.439 1.00 31.90 62 HIS B CA 1
ATOM 1865 C C . HIS B 1 62 ? 55.117 29.899 78.944 1.00 35.13 62 HIS B C 1
ATOM 1866 O O . HIS B 1 62 ? 56.111 29.306 78.539 1.00 36.24 62 HIS B O 1
ATOM 1876 N N . GLU B 1 63 ? 54.275 30.518 78.128 1.00 35.87 63 GLU B N 1
ATOM 1877 C CA . GLU B 1 63 ? 54.586 30.663 76.713 1.00 35.74 63 GLU B CA 1
ATOM 1878 C C . GLU B 1 63 ? 55.702 31.689 76.511 1.00 34.04 63 GLU B C 1
ATOM 1879 O O . GLU B 1 63 ? 56.628 31.462 75.739 1.00 34.67 63 GLU B O 1
ATOM 1886 N N . LEU B 1 64 ? 55.656 32.785 77.262 1.00 28.38 64 LEU B N 1
ATOM 1887 C CA . LEU B 1 64 ? 56.741 33.761 77.234 1.00 28.00 64 LEU B CA 1
ATOM 1888 C C . LEU B 1 64 ? 58.073 33.170 77.718 1.00 28.75 64 LEU B C 1
ATOM 1889 O O . LEU B 1 64 ? 59.139 33.536 77.226 1.00 28.98 64 LEU B O 1
ATOM 1895 N N . LEU B 1 65 ? 58.003 32.250 78.674 1.00 31.44 65 LEU B N 1
ATOM 1896 C CA . LEU B 1 65 ? 59.183 31.525 79.139 1.00 33.33 65 LEU B CA 1
ATOM 1897 C C . LEU B 1 65 ? 59.715 30.539 78.094 1.00 35.46 65 LEU B C 1
ATOM 1898 O O . LEU B 1 65 ? 60.870 30.636 77.679 1.00 40.00 65 LEU B O 1
ATOM 1904 N N . ASP B 1 66 ? 58.855 29.636 77.629 1.00 35.20 66 ASP B N 1
ATOM 1905 C CA . ASP B 1 66 ? 59.238 28.600 76.668 1.00 34.34 66 ASP B CA 1
ATOM 1906 C C . ASP B 1 66 ? 59.770 29.163 75.346 1.00 34.80 66 ASP B C 1
ATOM 1907 O O . ASP B 1 66 ? 60.647 28.569 74.715 1.00 37.04 66 ASP B O 1
ATOM 1913 N N . ASP B 1 67 ? 59.256 30.319 74.942 1.00 34.05 67 ASP B N 1
ATOM 1914 C CA . ASP B 1 67 ? 59.702 30.969 73.713 1.00 34.73 67 ASP B CA 1
ATOM 1915 C C . ASP B 1 67 ? 61.037 31.709 73.861 1.00 36.41 67 ASP B C 1
ATOM 1916 O O . ASP B 1 67 ? 61.585 32.213 72.880 1.00 39.88 67 ASP B O 1
ATOM 1922 N N . GLY B 1 68 ? 61.541 31.791 75.090 1.00 36.83 68 GLY B N 1
ATOM 1923 C CA . GLY B 1 68 ? 62.828 32.424 75.335 1.00 32.99 68 GLY B CA 1
ATOM 1924 C C . GLY B 1 68 ? 62.798 33.940 75.427 1.00 31.21 68 GLY B C 1
ATOM 1925 O O . GLY B 1 68 ? 63.828 34.595 75.306 1.00 31.78 68 GLY B O 1
ATOM 1927 N N . ILE B 1 69 ? 61.623 34.501 75.687 1.00 30.33 69 ILE B N 1
ATOM 1928 C CA . ILE B 1 69 ? 61.475 35.949 75.813 1.00 26.44 69 ILE B CA 1
ATOM 1929 C C . ILE B 1 69 ? 61.737 36.386 77.249 1.00 26.03 69 ILE B C 1
ATOM 1930 O O . ILE B 1 69 ? 62.384 37.407 77.496 1.00 26.39 69 ILE B O 1
ATOM 1936 N N . LE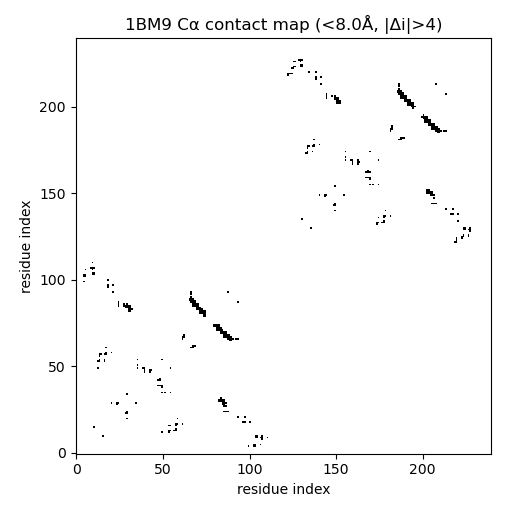U B 1 70 ? 61.262 35.576 78.188 1.00 25.65 70 LEU B N 1
ATOM 1937 C CA . LEU B 1 70 ? 61.441 35.835 79.611 1.00 27.49 70 LEU B CA 1
ATOM 1938 C C . LEU B 1 70 ? 62.314 34.764 80.263 1.00 29.49 70 LEU B C 1
ATOM 1939 O O . LEU B 1 70 ? 62.515 33.683 79.709 1.00 31.07 70 LEU B O 1
ATOM 1945 N N . LYS B 1 71 ? 62.845 35.082 81.436 1.00 29.79 71 LYS B N 1
ATOM 1946 C CA . LYS B 1 71 ? 63.512 34.093 82.271 1.00 28.83 71 LYS B CA 1
ATOM 1947 C C . LYS B 1 71 ? 63.147 34.296 83.736 1.00 28.47 71 LYS B C 1
ATOM 1948 O O . LYS B 1 71 ? 62.856 35.412 84.173 1.00 28.07 71 LYS B O 1
ATOM 1958 N N . GLN B 1 72 ? 63.125 33.199 84.481 1.00 34.85 72 GLN B N 1
ATOM 1959 C CA . GLN B 1 72 ? 62.703 33.207 85.877 1.00 39.09 72 GLN B CA 1
ATOM 1960 C C . GLN B 1 72 ? 63.896 33.298 86.826 1.00 40.03 72 GLN B C 1
ATOM 1961 O O . GLN B 1 72 ? 64.804 32.470 86.769 1.00 40.17 72 GLN B O 1
ATOM 1970 N N . ILE B 1 73 ? 63.864 34.284 87.716 1.00 44.23 73 ILE B N 1
ATOM 1971 C CA . ILE B 1 73 ? 64.884 34.453 88.757 1.00 45.15 73 ILE B CA 1
ATOM 1972 C C . ILE B 1 73 ? 64.306 34.180 90.155 1.00 46.83 73 ILE B C 1
ATOM 1973 O O . ILE B 1 73 ? 63.225 34.664 90.497 1.00 44.21 73 ILE B O 1
ATOM 1979 N N . LYS B 1 74 ? 65.028 33.404 90.959 1.00 50.95 74 LYS B N 1
ATOM 1980 C CA . LYS B 1 74 ? 64.584 33.074 92.317 1.00 53.58 74 LYS B CA 1
ATOM 1981 C C . LYS B 1 74 ? 65.487 33.691 93.398 1.00 52.89 74 LYS B C 1
ATOM 1982 O O . LYS B 1 74 ? 66.406 33.041 93.899 1.00 55.73 74 LYS B O 1
ATOM 1992 N N . VAL B 1 75 ? 65.176 34.919 93.795 1.00 50.35 75 VAL B N 1
ATOM 1993 C CA . VAL B 1 75 ? 65.975 35.646 94.786 1.00 46.41 75 VAL B CA 1
ATOM 1994 C C . VAL B 1 75 ? 65.718 35.191 96.220 1.00 46.12 75 VAL B C 1
ATOM 1995 O O . VAL B 1 75 ? 64.671 35.470 96.794 1.00 45.83 75 VAL B O 1
ATOM 2000 N N . LYS B 1 76 ? 66.727 34.596 96.840 1.00 47.48 76 LYS B N 1
ATOM 2001 C CA . LYS B 1 76 ? 66.636 34.218 98.244 1.00 47.75 76 LYS B CA 1
ATOM 2002 C C . LYS B 1 76 ? 67.183 35.338 99.127 1.00 45.53 76 LYS B C 1
ATOM 2003 O O . LYS B 1 76 ? 68.359 35.701 99.031 1.00 45.66 76 LYS B O 1
ATOM 2013 N N . LYS B 1 77 ? 66.346 35.842 100.027 1.00 46.15 77 LYS B N 1
ATOM 2014 C CA . LYS B 1 77 ? 66.663 37.064 100.759 1.00 46.46 77 LYS B CA 1
ATOM 2015 C C . LYS B 1 77 ? 66.765 36.923 102.287 1.00 44.20 77 LYS B C 1
ATOM 2016 O O . LYS B 1 77 ? 65.881 36.359 102.942 1.00 44.69 77 LYS B O 1
ATOM 2026 N N . GLU B 1 78 ? 67.814 37.517 102.850 1.00 44.76 78 GLU B N 1
ATOM 2027 C CA . GLU B 1 78 ? 68.007 37.555 104.300 1.00 40.52 78 GLU B CA 1
ATOM 2028 C C . GLU B 1 78 ? 67.357 38.786 104.942 1.00 39.42 78 GLU B C 1
ATOM 2029 O O . GLU B 1 78 ? 67.492 39.907 104.446 1.00 40.30 78 GLU B O 1
ATOM 2036 N N . GLY B 1 79 ? 66.640 38.564 106.038 1.00 40.25 79 GLY B N 1
ATOM 2037 C CA . GLY B 1 79 ? 65.986 39.656 106.737 1.00 42.21 79 GLY B CA 1
ATOM 2038 C C . GLY B 1 79 ? 64.789 40.220 105.996 1.00 44.94 79 GLY B C 1
ATOM 2039 O O . GLY B 1 79 ? 64.263 41.272 106.357 1.00 45.82 79 GLY B O 1
ATOM 2041 N N . ALA B 1 80 ? 64.353 39.514 104.959 1.00 49.85 80 ALA B N 1
ATOM 2042 C CA . ALA B 1 80 ? 63.222 39.953 104.150 1.00 52.14 80 ALA B CA 1
ATOM 2043 C C . ALA B 1 80 ? 61.900 39.413 104.682 1.00 54.75 80 ALA B C 1
ATOM 2044 O O . ALA B 1 80 ? 61.875 38.452 105.458 1.00 55.50 80 ALA B O 1
ATOM 2047 N N . LYS B 1 81 ? 60.809 40.073 104.305 1.00 56.88 81 LYS B N 1
ATOM 2048 C CA . LYS B 1 81 ? 59.465 39.582 104.598 1.00 57.71 81 LYS B CA 1
ATOM 2049 C C . LYS B 1 81 ? 59.273 38.191 103.984 1.00 57.87 81 LYS B C 1
ATOM 2050 O O . LYS B 1 81 ? 58.901 37.244 104.676 1.00 59.47 81 LYS B O 1
ATOM 2060 N N . LEU B 1 82 ? 59.655 38.057 102.716 1.00 57.71 82 LEU B N 1
ATOM 2061 C CA . LEU B 1 82 ? 59.679 36.763 102.036 1.00 59.19 82 LEU B CA 1
ATOM 2062 C C . LEU B 1 82 ? 61.099 36.186 101.970 1.00 60.68 82 LEU B C 1
ATOM 2063 O O . LEU B 1 82 ? 62.054 36.897 101.653 1.00 62.33 82 LEU B O 1
ATOM 2069 N N . GLN B 1 83 ? 61.221 34.887 102.227 1.00 63.02 83 GLN B N 1
ATOM 2070 C CA . GLN B 1 83 ? 62.516 34.201 102.197 1.00 62.70 83 GLN B CA 1
ATOM 2071 C C . GLN B 1 83 ? 63.037 33.954 100.776 1.00 60.69 83 GLN B C 1
ATOM 2072 O O . GLN B 1 83 ? 64.230 33.728 100.575 1.00 58.70 83 GLN B O 1
ATOM 2081 N N . GLU B 1 84 ? 62.126 33.913 99.808 1.00 61.48 84 GLU B N 1
ATOM 2082 C CA . GLU B 1 84 ? 62.482 33.723 98.403 1.00 60.03 84 GLU B CA 1
ATOM 2083 C C . GLU B 1 84 ? 61.497 34.414 97.464 1.00 57.09 84 GLU B C 1
ATOM 2084 O O . GLU B 1 84 ? 60.292 34.144 97.494 1.00 57.78 84 GLU B O 1
ATOM 2091 N N . VAL B 1 85 ? 62.006 35.358 96.684 1.00 52.37 85 VAL B N 1
ATOM 2092 C CA . VAL B 1 85 ? 61.193 36.069 95.703 1.00 49.14 85 VAL B CA 1
ATOM 2093 C C . VAL B 1 85 ? 61.497 35.589 94.276 1.00 48.58 85 VAL B C 1
ATOM 2094 O O . VAL B 1 85 ? 62.622 35.711 93.801 1.00 49.01 85 VAL B O 1
ATOM 2099 N N . VAL B 1 86 ? 60.502 34.996 93.622 1.00 49.20 86 VAL B N 1
ATOM 2100 C CA . VAL B 1 86 ? 60.580 34.714 92.195 1.00 44.04 86 VAL B CA 1
ATOM 2101 C C . VAL B 1 86 ? 60.135 35.930 91.384 1.00 40.83 86 VAL B C 1
ATOM 2102 O O . VAL B 1 86 ? 59.056 36.476 91.614 1.00 44.81 86 VAL B O 1
ATOM 2107 N N . LEU B 1 87 ? 61.010 36.399 90.503 1.00 41.74 87 LEU B N 1
ATOM 2108 C CA . LEU B 1 87 ? 60.671 37.470 89.581 1.00 37.89 87 LEU B CA 1
ATOM 2109 C C . LEU B 1 87 ? 61.130 37.159 88.161 1.00 35.97 87 LEU B C 1
ATOM 2110 O O . LEU B 1 87 ? 61.908 36.233 87.944 1.00 37.03 87 LEU B O 1
ATOM 2116 N N . TYR B 1 88 ? 60.582 37.879 87.189 1.00 33.60 88 TYR B N 1
ATOM 2117 C CA . TYR B 1 88 ? 60.888 37.615 85.792 1.00 28.83 88 TYR B CA 1
ATOM 2118 C C . TYR B 1 88 ? 61.679 38.748 85.161 1.00 29.53 88 TYR B C 1
ATOM 2119 O O . TYR B 1 88 ? 61.537 39.913 85.535 1.00 33.82 88 TYR B O 1
ATOM 2130 N N . GLN B 1 89 ? 62.599 38.384 84.281 1.00 30.73 89 GLN B N 1
ATOM 2131 C CA . GLN B 1 89 ? 63.368 39.366 83.537 1.00 26.59 89 GLN B CA 1
ATOM 2132 C C . GLN B 1 89 ? 63.498 38.930 82.088 1.00 21.13 89 GLN B C 1
ATOM 2133 O O . GLN B 1 89 ? 63.218 37.784 81.750 1.00 21.87 89 GLN B O 1
ATOM 2142 N N . PHE B 1 90 ? 63.863 39.861 81.220 1.00 24.34 90 PHE B N 1
ATOM 2143 C CA . PHE B 1 90 ? 64.026 39.550 79.807 1.00 27.88 90 PHE B CA 1
ATOM 2144 C C . PHE B 1 90 ? 65.237 38.668 79.509 1.00 31.72 90 PHE B C 1
ATOM 2145 O O . PHE B 1 90 ? 66.285 38.780 80.148 1.00 32.29 90 PHE B O 1
ATOM 2154 N N . LYS B 1 91 ? 65.019 37.698 78.630 1.00 33.44 91 LYS B N 1
ATOM 2155 C CA . LYS B 1 91 ? 66.071 36.842 78.100 1.00 31.60 91 LYS B CA 1
ATOM 2156 C C . LYS B 1 91 ? 66.360 37.279 76.661 1.00 34.31 91 LYS B C 1
ATOM 2157 O O . LYS B 1 91 ? 67.515 37.444 76.266 1.00 38.73 91 LYS B O 1
ATOM 2167 N N . ASP B 1 92 ? 65.294 37.566 75.921 1.00 33.10 92 ASP B N 1
ATOM 2168 C CA . ASP B 1 92 ? 65.404 38.121 74.576 1.00 28.09 92 ASP B CA 1
ATOM 2169 C C . ASP B 1 92 ? 64.476 39.336 74.432 1.00 30.49 92 ASP B C 1
ATOM 2170 O O . ASP B 1 92 ? 63.293 39.205 74.107 1.00 28.40 92 ASP B O 1
ATOM 2176 N N . TYR B 1 93 ? 65.025 40.521 74.680 1.00 30.83 93 TYR B N 1
ATOM 2177 C CA . TYR B 1 93 ? 64.247 41.757 74.641 1.00 32.47 93 TYR B CA 1
ATOM 2178 C C . TYR B 1 93 ? 64.007 42.271 73.223 1.00 31.91 93 TYR B C 1
ATOM 2179 O O . TYR B 1 93 ? 63.113 43.086 72.995 1.00 30.41 93 TYR B O 1
ATOM 2190 N N . GLU B 1 94 ? 64.823 41.828 72.275 1.00 30.69 94 GLU B N 1
ATOM 2191 C CA . GLU B 1 94 ? 64.590 42.158 70.877 1.00 28.14 94 GLU B CA 1
ATOM 2192 C C . GLU B 1 94 ? 63.338 41.447 70.353 1.00 28.63 94 GLU B C 1
ATOM 2193 O O . GLU B 1 94 ? 62.565 42.023 69.590 1.00 29.99 94 GLU B O 1
ATOM 2200 N N . ALA B 1 95 ? 63.113 40.222 70.821 1.00 26.01 95 ALA B N 1
ATOM 2201 C CA . ALA B 1 95 ? 61.874 39.502 70.541 1.00 23.28 95 ALA B CA 1
ATOM 2202 C C . ALA B 1 95 ? 60.698 40.143 71.269 1.00 22.77 95 ALA B C 1
ATOM 2203 O O . ALA B 1 95 ? 59.636 40.343 70.693 1.00 27.10 95 ALA B O 1
ATOM 2206 N N . ALA B 1 96 ? 60.929 40.554 72.510 1.00 26.87 96 ALA B N 1
ATOM 2207 C CA . ALA B 1 96 ? 59.933 41.292 73.278 1.00 23.10 96 ALA B CA 1
ATOM 2208 C C . ALA B 1 96 ? 59.448 42.561 72.579 1.00 27.13 96 ALA B C 1
ATOM 2209 O O . ALA B 1 96 ? 58.246 42.821 72.521 1.00 32.49 96 ALA B O 1
ATOM 2212 N N . LYS B 1 97 ? 60.374 43.352 72.048 1.00 24.07 97 LYS B N 1
ATOM 2213 C CA . LYS B 1 97 ? 60.008 44.576 71.339 1.00 23.21 97 LYS B CA 1
ATOM 2214 C C . LYS B 1 97 ? 59.312 44.308 70.008 1.00 22.99 97 LYS B C 1
ATOM 2215 O O . LYS B 1 97 ? 58.448 45.077 69.594 1.00 27.20 97 LYS B O 1
ATOM 2225 N N . LEU B 1 98 ? 59.699 43.227 69.340 1.00 22.10 98 LEU B N 1
ATOM 2226 C CA . LEU B 1 98 ? 59.016 42.774 68.129 1.00 28.31 98 LEU B CA 1
ATOM 2227 C C . LEU B 1 98 ? 57.565 42.387 68.420 1.00 26.37 98 LEU B C 1
ATOM 2228 O O . LEU B 1 98 ? 56.653 42.780 67.696 1.00 27.62 98 LEU B O 1
ATOM 2234 N N . TYR B 1 99 ? 57.360 41.597 69.468 1.00 25.82 99 TYR B N 1
ATOM 2235 C CA . TYR B 1 99 ? 56.019 41.204 69.880 1.00 27.45 99 TYR B CA 1
ATOM 2236 C C . TYR B 1 99 ? 55.133 42.422 70.114 1.00 27.08 99 TYR B C 1
ATOM 2237 O O . TYR B 1 99 ? 54.059 42.533 69.524 1.00 32.91 99 TYR B O 1
ATOM 2248 N N . LYS B 1 100 ? 55.603 43.338 70.958 1.00 25.17 100 LYS B N 1
ATOM 2249 C CA . LYS B 1 100 ? 54.925 44.610 71.210 1.00 27.18 100 LYS B CA 1
ATOM 2250 C C . LYS B 1 100 ? 54.473 45.319 69.934 1.00 28.20 100 LYS B C 1
ATOM 2251 O O . LYS B 1 100 ? 53.343 45.795 69.847 1.00 31.75 100 LYS B O 1
ATOM 2261 N N . LYS B 1 101 ? 55.354 45.371 68.940 1.00 30.75 101 LYS B N 1
ATOM 2262 C CA . LYS B 1 101 ? 55.059 46.070 67.692 1.00 32.68 101 LYS B CA 1
ATOM 2263 C C . LYS B 1 101 ? 53.998 45.375 66.845 1.00 33.33 101 LYS B C 1
ATOM 2264 O O . LYS B 1 101 ? 53.134 46.034 66.268 1.00 36.66 101 LYS B O 1
ATOM 2274 N N . GLN B 1 102 ? 54.058 44.051 66.772 1.00 33.30 102 GLN B N 1
ATOM 2275 C CA . GLN B 1 102 ? 53.031 43.294 66.064 1.00 33.81 102 GLN B CA 1
ATOM 2276 C C . GLN B 1 102 ? 51.675 43.395 66.761 1.00 32.76 102 GLN B C 1
ATOM 2277 O O . GLN B 1 102 ? 50.642 43.469 66.102 1.00 32.48 102 GLN B O 1
ATOM 2286 N N . LEU B 1 103 ? 51.698 43.542 68.083 1.00 27.49 103 LEU B N 1
ATOM 2287 C CA . LEU B 1 103 ? 50.479 43.746 68.856 1.00 27.06 103 LEU B CA 1
ATOM 2288 C C . LEU B 1 103 ? 49.876 45.138 68.715 1.00 29.23 103 LEU B C 1
ATOM 2289 O O . LEU B 1 103 ? 48.659 45.294 68.761 1.00 28.89 103 LEU B O 1
ATOM 2295 N N . LYS B 1 104 ? 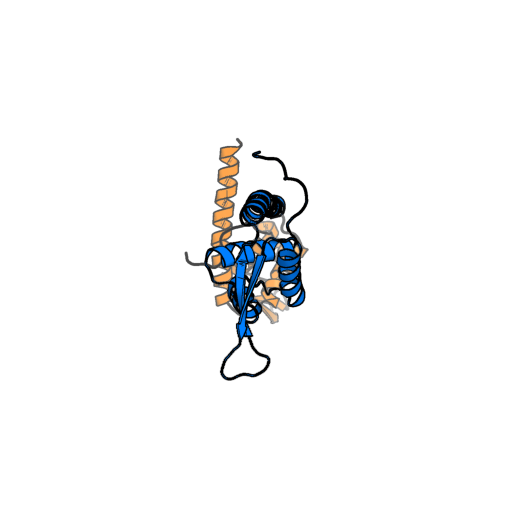50.724 46.152 68.576 1.00 30.03 104 LYS B N 1
ATOM 2296 C CA . LYS B 1 104 ? 50.255 47.518 68.337 1.00 29.24 104 LYS B CA 1
ATOM 2297 C C . LYS B 1 104 ? 49.366 47.603 67.092 1.00 31.10 104 LYS B C 1
ATOM 2298 O O . LYS B 1 104 ? 48.336 48.274 67.109 1.00 33.03 104 LYS B O 1
ATOM 2308 N N . VAL B 1 105 ? 49.753 46.895 66.034 1.00 31.84 105 VAL B N 1
ATOM 2309 C CA . VAL B 1 105 ? 49.000 46.876 64.776 1.00 33.83 105 VAL B CA 1
ATOM 2310 C C . VAL B 1 105 ? 47.621 46.219 64.919 1.00 34.14 105 VAL B C 1
ATOM 2311 O O . VAL B 1 105 ? 46.621 46.750 64.437 1.00 32.93 105 VAL B O 1
ATOM 2316 N N . GLU B 1 106 ? 47.579 45.061 65.577 1.00 34.94 106 GLU B N 1
ATOM 2317 C CA . GLU B 1 106 ? 46.327 44.336 65.810 1.00 32.86 106 GLU B CA 1
ATOM 2318 C C . GLU B 1 106 ? 45.354 45.118 66.695 1.00 30.84 106 GLU B C 1
ATOM 2319 O O . GLU B 1 106 ? 44.152 45.136 66.441 1.00 33.48 106 GLU B O 1
ATOM 2326 N N . LEU B 1 107 ? 45.878 45.772 67.726 1.00 27.45 107 LEU B N 1
ATOM 2327 C CA . LEU B 1 107 ? 45.064 46.589 68.621 1.00 27.21 107 LEU B CA 1
ATOM 2328 C C . LEU B 1 107 ? 44.459 47.793 67.920 1.00 26.80 107 LEU B C 1
ATOM 2329 O O . LEU B 1 107 ? 43.334 48.183 68.217 1.00 27.59 107 LEU B O 1
ATOM 2335 N N . ASP B 1 108 ? 45.231 48.416 67.037 1.00 27.91 108 ASP B N 1
ATOM 2336 C CA . ASP B 1 108 ? 44.713 49.499 66.210 1.00 31.31 108 ASP B CA 1
ATOM 2337 C C . ASP B 1 108 ? 43.582 49.016 65.296 1.00 32.44 108 ASP B C 1
ATOM 2338 O O . ASP B 1 108 ? 42.557 49.690 65.163 1.00 36.78 108 ASP B O 1
ATOM 2344 N N . ARG B 1 109 ? 43.752 47.837 64.699 1.00 29.32 109 ARG B N 1
ATOM 2345 C CA . ARG B 1 109 ? 42.688 47.233 63.894 1.00 31.27 109 ARG B CA 1
ATOM 2346 C C . ARG B 1 109 ? 41.448 46.898 64.734 1.00 31.03 109 ARG B C 1
ATOM 2347 O O . ARG B 1 109 ? 40.324 47.181 64.323 1.00 32.29 109 ARG B O 1
ATOM 2361 N N . CYS B 1 110 ? 41.660 46.359 65.932 1.00 27.09 110 CYS B N 1
ATOM 2362 C CA . CYS B 1 110 ? 40.570 46.076 66.870 1.00 27.04 110 CYS B CA 1
ATOM 2363 C C . CYS B 1 110 ? 39.786 47.332 67.239 1.00 29.17 110 CYS B C 1
ATOM 2364 O O . CYS B 1 110 ? 38.556 47.318 67.288 1.00 29.47 110 CYS B O 1
ATOM 2368 N N . LYS B 1 111 ? 40.504 48.416 67.512 1.00 28.35 111 LYS B N 1
ATOM 2369 C CA . LYS B 1 111 ? 39.878 49.685 67.864 1.00 28.41 111 LYS B CA 1
ATOM 2370 C C . LYS B 1 111 ? 38.980 50.180 66.735 1.00 29.69 111 LYS B C 1
ATOM 2371 O O . LYS B 1 111 ? 37.882 50.678 66.975 1.00 29.35 111 LYS B O 1
ATOM 2381 N N . LYS B 1 112 ? 39.449 50.010 65.502 1.00 33.36 112 LYS B N 1
ATOM 2382 C CA . LYS B 1 112 ? 38.717 50.447 64.313 1.00 33.55 112 LYS B CA 1
ATOM 2383 C C . LYS B 1 112 ? 37.464 49.612 64.019 1.00 30.90 112 LYS B C 1
ATOM 2384 O O . LYS B 1 112 ? 36.418 50.156 63.661 1.00 32.14 112 LYS B O 1
ATOM 2394 N N . LEU B 1 113 ? 37.568 48.302 64.218 1.00 30.23 113 LEU B N 1
ATOM 2395 C CA . LEU B 1 113 ? 36.437 47.386 64.072 1.00 30.31 113 LEU B CA 1
ATOM 2396 C C . LEU B 1 113 ? 35.309 47.686 65.075 1.00 31.08 113 LEU B C 1
ATOM 2397 O O . LEU B 1 113 ? 34.138 47.762 64.698 1.00 34.16 113 LEU B O 1
ATOM 2403 N N . ILE B 1 114 ? 35.670 47.922 66.333 1.00 30.33 114 ILE B N 1
ATOM 2404 C CA . ILE B 1 114 ? 34.685 48.233 67.369 1.00 30.10 114 ILE B CA 1
ATOM 2405 C C . ILE B 1 114 ? 34.014 49.591 67.152 1.00 30.64 114 ILE B C 1
ATOM 2406 O O . ILE B 1 114 ? 32.819 49.745 67.408 1.00 30.89 114 ILE B O 1
ATOM 2412 N N . GLU B 1 115 ? 34.771 50.564 66.652 1.00 29.43 115 GLU B N 1
ATOM 2413 C CA . GLU B 1 115 ? 34.221 51.893 66.393 1.00 30.81 115 GLU B CA 1
ATOM 2414 C C . GLU B 1 115 ? 33.309 51.926 65.164 1.00 31.35 115 GLU B C 1
ATOM 2415 O O . GLU B 1 115 ? 32.264 52.577 65.180 1.00 33.61 115 GLU B O 1
ATOM 2422 N N . LYS B 1 116 ? 33.666 51.161 64.136 1.00 29.91 116 LYS B N 1
ATOM 2423 C CA . LYS B 1 116 ? 32.800 50.961 62.974 1.00 30.34 116 LYS B CA 1
ATOM 2424 C C . LYS B 1 116 ? 31.480 50.285 63.372 1.00 34.25 116 LYS B C 1
ATOM 2425 O O . LYS B 1 116 ? 30.398 50.813 63.109 1.00 35.68 116 LYS B O 1
ATOM 2435 N N . ALA B 1 117 ? 31.579 49.177 64.103 1.00 33.85 117 ALA B N 1
ATOM 2436 C CA . ALA B 1 117 ? 30.404 48.450 64.576 1.00 27.77 117 ALA B CA 1
ATOM 2437 C C . ALA B 1 117 ? 29.456 49.316 65.405 1.00 29.45 117 ALA B C 1
ATOM 2438 O O . ALA B 1 117 ? 28.237 49.181 65.307 1.00 28.51 117 ALA B O 1
ATOM 2441 N N . LEU B 1 118 ? 30.017 50.195 66.230 1.00 28.87 118 LEU B N 1
ATOM 2442 C CA . LEU B 1 118 ? 29.211 51.063 67.084 1.00 31.74 118 LEU B CA 1
ATOM 2443 C C . LEU B 1 118 ? 28.450 52.146 66.323 1.00 34.01 118 LEU B C 1
ATOM 2444 O O . LEU B 1 118 ? 27.317 52.463 66.668 1.00 34.26 118 LEU B O 1
ATOM 2450 N N . SER B 1 119 ? 29.073 52.721 65.300 1.00 33.32 119 SER B N 1
ATOM 2451 C CA . SER B 1 119 ? 28.408 53.751 64.504 1.00 35.63 119 SER B CA 1
ATOM 2452 C C . SER B 1 119 ? 27.447 53.160 63.477 1.00 36.18 119 SER B C 1
ATOM 2453 O O . SER B 1 119 ? 26.395 53.737 63.200 1.00 38.02 119 SER B O 1
ATOM 2458 N N . ASP B 1 120 ? 27.779 51.975 62.970 1.00 35.67 120 ASP B N 1
ATOM 2459 C CA . ASP B 1 120 ? 26.974 51.305 61.949 1.00 31.59 120 ASP B CA 1
ATOM 2460 C C . ASP B 1 120 ? 25.632 50.786 62.478 1.00 31.35 120 ASP B C 1
ATOM 2461 O O . ASP B 1 120 ? 24.647 50.739 61.741 1.00 32.59 120 ASP B O 1
ATOM 2467 N N . ASN B 1 121 ? 25.602 50.378 63.745 1.00 31.55 121 ASN B N 1
ATOM 2468 C CA . ASN B 1 121 ? 24.482 49.600 64.270 1.00 30.24 121 ASN B CA 1
ATOM 2469 C C . ASN B 1 121 ? 23.581 50.314 65.269 1.00 30.96 121 ASN B C 1
ATOM 2470 O O . ASN B 1 121 ? 22.527 49.791 65.628 1.00 30.83 121 ASN B O 1
ATOM 2478 N N . PHE B 1 122 ? 24.022 51.467 65.761 1.00 32.93 122 PHE B N 1
ATOM 2479 C CA . PHE B 1 122 ? 23.274 52.210 66.771 1.00 37.41 122 PHE B CA 1
ATOM 2480 C C . PHE B 1 122 ? 23.184 53.699 66.412 1.00 40.51 122 PHE B C 1
ATOM 2481 O O . PHE B 1 122 ? 24.180 54.255 65.908 1.00 42.60 122 PHE B O 1
#

InterPro domains:
  IPR003432 Replication terminator protein [PF02334] (10-122)
  IPR003432 Replication terminator protein [PIRSF021424] (1-122)
  IPR036388 Winged helix-like DNA-binding domain superfamily [G3DSA:1.10.10.10] (1-122)
  IPR036390 Winged helix DNA-binding domain superfamily [SSF46785] (7-122)

Solvent-accessible surface area: 17023 Å² total; per-residue (Å²): 174,114,135,144,58,42,118,53,150,63,44,163,56,67,25,55,0,25,28,73,0,0,42,4,8,62,100,128,81,0,76,12,167,99,4,26,95,34,0,79,65,67,13,130,110,146,64,57,112,0,66,117,68,30,8,120,106,0,16,72,53,2,37,120,102,14,17,1,87,81,75,101,95,126,103,162,81,41,188,166,88,43,63,26,38,12,71,40,137,60,91,108,31,0,89,85,43,58,100,84,12,120,22,39,56,52,27,14,119,127,59,86,91,126,48,105,93,92,104,205,155,145,86,228,43,55,123,55,152,61,52,127,50,76,14,55,0,25,28,72,0,0,35,4,11,63,100,150,96,4,106,30,87,130,11,12,81,55,1,68,59,84,12,137,139,136,66,61,144,0,59,112,87,15,7,121,105,0,13,63,52,1,35,127,102,18,16,2,93,87,46,101,56,144,113,168,82,36,205,84,125,64,31,26,33,17,83,42,141,61,89,121,31,0,86,112,43,60,96,33,12,106,30,35,60,64,47,15,118,119,62,85,74,127,45,106,86,91,102,212

CATH classification: 1.10.10.10

Secondary structure (DSSP, 8-state):
--S----SSS--HHHHHHHHHHHHHHTT--BSTTHHHHHHHHHTTTT----HHHHHHHHHHHHHTTSEEEEEEE-TTSTT-EEEEEEES-HHHHHHHHHHHHHHHHHHHHHHHHHHHHH-/---S---SSS--HHHHHHHHHHHHHHTT--BSSSHHHHHHHHHTTTT----HHHHHHHHHHHHHTTSEEEEEEE-TT-SSSEEEEEEES-HHHHHHHHHHHHHHHHHHHHHHHHHHHHH-

Nearest PDB structures (foldseek):
  1bm9-assembly1_A  TM=1.008E+00  e=1.399E-20  Bacillus subtilis
  1j0r-assembly2_B  TM=9.407E-01  e=2.250E-17  Bacillus subtilis
  2dqr-assembly1_B  TM=9.207E-01  e=4.422E-16  Bacillus subtilis
  2dpd-assembly1_B  TM=8.704E-01  e=2.673E-15  Bacillus subtilis
  2efw-assembly2_F  TM=8.918E-01  e=6.327E-14  Bacillus subtilis

B-factor: mean 41.9, std 16.65, range [16.52, 105.72]

Organism: Bacillus subtilis (strain 168) (NCBI:txid224308)

Foldseek 3Di:
DPDDLADDAADDLLLVLLLVLLVCQVVQHDKDVVNLVVVQVVCVVVPDRRDPVSNVPSVVCCVVVQQKDWDWDDDDVDPPDIIITIHGRRVVVSVVSNVSVVSSHVNNVVNVVVVVVPPD/DDADDADDAADDPLLVLLLVLLVCQVVVHAWPPCNQVVVQVVCVVVPDRDDPVSNVVSVVVCVVVQQKDWDWDQDDPDPDRITIGIHGRDVVVSVNSNVNVVNRNVVNVVVVVCVVVVPD

Sequence (240 aa):
EEKRSSTGFLVKQRAFLKLYMITMTEQERLYGLKLLEVLRSEFKEIGFKPNHTEVYRSLHELLDDGILKQIKVKKEGAKLQEVVLYQFKDYEAAKLYKKQLKVELDRCKKLIEKALSDNFEEKRSSTGFLVKQRAFLKLYMITMTEQERLYGLKLLEVLRSEFKEIGFKPNHTEVYRSLHELLDDGILKQIKVKKEGAKLQEVVLYQFKDYEAAKLYKKQLKVELDRCKKLIEKALSDNF

Radius of gyration: 35.59 Å; Cα contacts (8 Å, |Δi|>4): 233; chains: 2; bounding box: 46×53×104 Å